Protein AF-A0A0C9WCV7-F1 (afdb_monomer_lite)

Organism: NCBI:txid994086

Radius of gyration: 22.16 Å; chains: 1; bounding box: 49×59×59 Å

pLDDT: mean 72.23, std 10.86, range [37.44, 90.62]

Structure (mmCIF, N/CA/C/O backbone):
data_AF-A0A0C9WCV7-F1
#
_entry.id   AF-A0A0C9WCV7-F1
#
loop_
_atom_site.group_PDB
_atom_site.id
_atom_site.type_symbol
_atom_site.label_atom_id
_atom_site.label_alt_id
_atom_site.label_comp_id
_atom_site.label_asym_id
_atom_site.label_entity_id
_atom_site.label_seq_id
_atom_site.pdbx_PDB_ins_code
_atom_site.Cartn_x
_atom_site.Cartn_y
_atom_site.Cartn_z
_atom_site.occupancy
_atom_site.B_iso_or_equiv
_atom_site.auth_seq_id
_atom_site.auth_comp_id
_atom_site.auth_asym_id
_atom_site.auth_atom_id
_atom_site.pdbx_PDB_model_num
ATOM 1 N N . MET A 1 1 ? 9.532 32.201 -20.129 1.0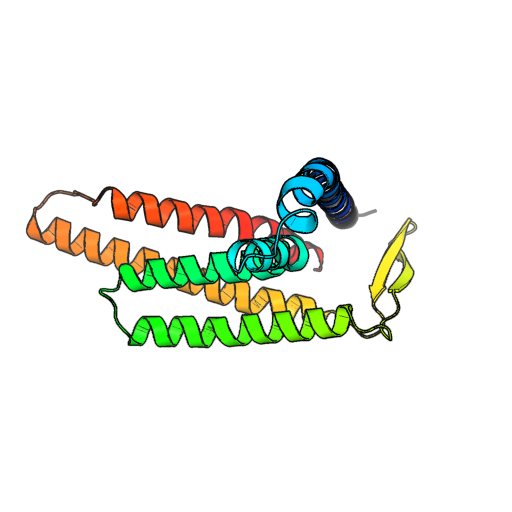0 54.38 1 MET A N 1
ATOM 2 C CA . MET A 1 1 ? 9.294 31.186 -19.081 1.00 54.38 1 MET A CA 1
ATOM 3 C C . MET A 1 1 ? 8.325 31.754 -18.064 1.00 54.38 1 MET A C 1
ATOM 5 O O . MET A 1 1 ? 8.628 32.791 -17.484 1.00 54.38 1 MET A O 1
ATOM 9 N N . SER A 1 2 ? 7.145 31.150 -17.907 1.00 65.38 2 SER A N 1
ATOM 10 C CA . SER A 1 2 ? 6.205 31.515 -16.840 1.00 65.38 2 SER A CA 1
ATOM 11 C C . SER A 1 2 ? 6.622 30.837 -15.533 1.00 65.38 2 SER A C 1
ATOM 13 O O . SER A 1 2 ? 7.207 29.755 -15.547 1.00 65.38 2 SER A O 1
ATOM 15 N N . SER A 1 3 ? 6.313 31.452 -14.392 1.00 68.50 3 SER A N 1
ATOM 16 C CA . SER A 1 3 ? 6.590 30.876 -13.068 1.00 68.50 3 SER A CA 1
ATOM 17 C C . SER A 1 3 ? 5.982 29.478 -12.878 1.00 68.50 3 SER A C 1
ATOM 19 O O . SER A 1 3 ? 6.583 28.662 -12.190 1.00 68.50 3 SER A O 1
ATOM 21 N N . SER A 1 4 ? 4.855 29.181 -13.535 1.00 67.69 4 SER A N 1
ATOM 22 C CA . SER A 1 4 ? 4.198 27.865 -13.521 1.00 67.69 4 SER A CA 1
ATOM 23 C C . SER A 1 4 ? 5.020 26.757 -14.196 1.00 67.69 4 SER A C 1
ATOM 25 O O . SER A 1 4 ? 5.167 25.670 -13.647 1.00 67.69 4 SER A O 1
ATOM 27 N N . THR A 1 5 ? 5.653 27.050 -15.336 1.00 67.31 5 THR A N 1
ATOM 28 C CA . THR A 1 5 ? 6.459 26.057 -16.078 1.00 67.31 5 THR A CA 1
ATOM 29 C C . THR A 1 5 ? 7.736 25.645 -15.341 1.00 67.31 5 THR A C 1
ATOM 31 O O . THR A 1 5 ? 8.215 24.524 -15.481 1.00 67.31 5 THR A O 1
ATOM 34 N N . LEU A 1 6 ? 8.289 26.540 -14.515 1.00 70.69 6 LEU A N 1
ATOM 35 C CA . LEU A 1 6 ? 9.459 26.237 -13.690 1.00 70.69 6 LEU A CA 1
ATOM 36 C C . LEU A 1 6 ? 9.114 25.303 -12.526 1.00 70.69 6 LEU A C 1
ATOM 38 O O . LEU A 1 6 ? 9.928 24.449 -12.178 1.00 70.69 6 LEU A O 1
ATOM 42 N N . SER A 1 7 ? 7.922 25.445 -11.936 1.00 71.25 7 SER A N 1
ATOM 43 C CA . SER A 1 7 ? 7.459 24.541 -10.877 1.00 71.25 7 SER A CA 1
ATOM 44 C C . SER A 1 7 ? 7.169 23.132 -11.392 1.00 71.25 7 SER A C 1
ATOM 46 O O . SER A 1 7 ? 7.522 22.170 -10.715 1.00 71.25 7 SER A O 1
ATOM 48 N N . GLU A 1 8 ? 6.600 23.002 -12.592 1.00 65.19 8 GLU A N 1
ATOM 49 C CA . GLU A 1 8 ? 6.356 21.701 -13.233 1.00 65.19 8 GLU A CA 1
ATOM 50 C C . GLU A 1 8 ? 7.676 20.972 -13.521 1.00 65.19 8 GLU A C 1
ATOM 52 O O . GLU A 1 8 ? 7.861 19.823 -13.116 1.00 65.19 8 GLU A O 1
ATOM 57 N N . LEU A 1 9 ? 8.647 21.666 -14.131 1.00 67.06 9 LEU A N 1
ATOM 58 C CA . LEU A 1 9 ? 9.944 21.072 -14.462 1.00 67.06 9 LEU A CA 1
ATOM 59 C C . LEU A 1 9 ? 10.737 20.668 -13.206 1.00 67.06 9 LEU A C 1
ATOM 61 O O . LEU A 1 9 ? 11.359 19.605 -13.180 1.00 67.06 9 LEU A O 1
ATOM 65 N N . ALA A 1 10 ? 10.687 21.486 -12.150 1.00 70.88 10 ALA A N 1
ATOM 66 C CA . ALA A 1 10 ? 11.311 21.164 -10.868 1.00 70.88 10 ALA A CA 1
ATOM 67 C C . ALA A 1 10 ? 10.668 19.933 -10.202 1.00 70.88 10 ALA A C 1
ATOM 69 O O . ALA A 1 10 ? 11.383 19.118 -9.617 1.00 70.88 10 ALA A O 1
ATOM 70 N N . GLY A 1 11 ? 9.345 19.770 -10.322 1.00 67.12 11 GLY A N 1
ATOM 71 C CA . GLY A 1 11 ? 8.623 18.599 -9.818 1.00 67.12 11 GLY A CA 1
ATOM 72 C C . GLY A 1 11 ? 9.069 17.304 -10.499 1.00 67.12 11 GLY A C 1
ATOM 73 O O . GLY A 1 11 ? 9.433 16.342 -9.822 1.00 67.12 11 GLY A O 1
ATOM 74 N N . VAL A 1 12 ? 9.144 17.311 -11.832 1.00 67.19 12 VAL A N 1
ATOM 75 C CA . VAL A 1 12 ? 9.584 16.149 -12.626 1.00 67.19 12 VAL A CA 1
ATOM 76 C C . VAL A 1 12 ? 11.045 15.782 -12.342 1.00 67.19 12 VAL A C 1
ATOM 78 O O . VAL A 1 12 ? 11.395 14.603 -12.247 1.00 67.19 12 VAL A O 1
ATOM 81 N N . GLN A 1 13 ? 11.927 16.771 -12.187 1.00 71.38 13 GLN A N 1
ATOM 82 C CA . GLN A 1 13 ? 13.325 16.516 -11.828 1.00 71.38 13 GLN A CA 1
ATOM 83 C C . GLN A 1 13 ? 13.441 15.892 -10.435 1.00 71.38 13 GLN A C 1
ATOM 85 O O . GLN A 1 13 ? 14.174 14.918 -10.258 1.00 71.38 13 GLN A O 1
ATOM 90 N N . LEU A 1 14 ? 12.698 16.419 -9.459 1.00 71.69 14 LEU A N 1
ATOM 91 C CA . LEU A 1 14 ? 12.718 15.920 -8.089 1.00 71.69 14 LEU A CA 1
ATOM 92 C C . LEU A 1 14 ? 12.261 14.459 -8.001 1.00 71.69 14 LEU A C 1
ATOM 94 O O . LEU A 1 14 ? 12.889 13.676 -7.286 1.00 71.69 14 LEU A O 1
ATOM 98 N N . ASP A 1 15 ? 11.221 14.079 -8.744 1.00 62.75 15 ASP A N 1
ATOM 99 C CA . ASP A 1 15 ? 10.735 12.696 -8.779 1.00 62.75 15 ASP A CA 1
ATOM 100 C C . ASP A 1 15 ? 11.788 11.741 -9.363 1.00 62.75 15 ASP A C 1
ATOM 102 O O . ASP A 1 15 ? 12.148 10.740 -8.737 1.00 62.75 15 ASP A O 1
ATOM 106 N N . ASN A 1 16 ? 12.401 12.116 -10.491 1.00 65.19 16 ASN A N 1
ATOM 107 C CA . ASN A 1 16 ? 13.470 11.333 -11.114 1.00 65.19 16 ASN A CA 1
ATOM 108 C C . ASN A 1 16 ? 14.681 11.153 -10.184 1.00 65.19 16 ASN A C 1
ATOM 110 O O . ASN A 1 16 ? 15.189 10.038 -10.030 1.00 65.19 16 ASN A O 1
ATOM 114 N N . TYR A 1 17 ? 15.130 12.224 -9.521 1.00 73.06 17 TYR A N 1
ATOM 115 C CA . TYR A 1 17 ? 16.228 12.141 -8.552 1.00 73.06 17 TYR A CA 1
ATOM 116 C C . TYR A 1 17 ? 15.867 11.261 -7.354 1.00 73.06 17 TYR A C 1
ATOM 118 O O . TYR A 1 17 ? 16.692 10.463 -6.902 1.00 73.06 17 TYR A O 1
ATOM 126 N N . THR A 1 18 ? 14.632 11.364 -6.865 1.00 69.94 18 THR A N 1
ATOM 127 C CA . THR A 1 18 ? 14.149 10.563 -5.734 1.00 69.94 18 THR A CA 1
ATOM 128 C C . THR A 1 18 ? 14.079 9.084 -6.102 1.00 69.94 18 THR A C 1
ATOM 130 O O . THR A 1 18 ? 14.547 8.243 -5.335 1.00 69.94 18 THR A O 1
ATOM 133 N N . SER A 1 19 ? 13.577 8.760 -7.293 1.00 65.38 19 SER A N 1
ATOM 134 C CA . SER A 1 19 ? 13.506 7.390 -7.809 1.00 65.38 19 SER A CA 1
ATOM 135 C C . SER A 1 19 ? 14.891 6.739 -7.889 1.00 65.38 19 SER A C 1
ATOM 137 O O . SER A 1 19 ? 15.097 5.645 -7.356 1.00 65.38 19 SER A O 1
ATOM 139 N N . VAL A 1 20 ? 15.882 7.443 -8.450 1.00 73.94 20 VAL A N 1
ATOM 140 C CA . VAL A 1 20 ? 17.272 6.956 -8.521 1.00 73.94 20 VAL A CA 1
ATOM 141 C C . VAL A 1 20 ? 17.875 6.779 -7.128 1.00 73.94 20 VAL A C 1
ATOM 143 O O . VAL A 1 20 ? 18.552 5.780 -6.870 1.00 73.94 20 VAL A O 1
ATOM 146 N N . MET A 1 21 ? 17.619 7.714 -6.211 1.00 73.44 21 MET A N 1
ATOM 147 C CA . MET A 1 21 ? 18.116 7.634 -4.837 1.00 73.44 21 MET A CA 1
ATOM 148 C C . MET A 1 21 ? 17.538 6.417 -4.102 1.00 73.44 21 MET A C 1
ATOM 150 O O . MET A 1 21 ? 18.286 5.666 -3.473 1.00 73.44 21 MET A O 1
ATOM 154 N N . VAL A 1 22 ? 16.230 6.179 -4.231 1.00 71.44 22 VAL A N 1
ATOM 155 C CA . VAL A 1 22 ? 15.537 5.021 -3.648 1.00 71.44 22 VAL A CA 1
ATOM 156 C C . VAL A 1 22 ? 16.051 3.718 -4.259 1.00 71.44 22 VAL A C 1
ATOM 158 O O . VAL A 1 22 ? 16.399 2.801 -3.517 1.00 71.44 22 VAL A O 1
ATOM 161 N N . ALA A 1 23 ? 16.177 3.641 -5.586 1.00 71.75 23 ALA A N 1
ATOM 162 C CA . ALA A 1 23 ? 16.713 2.462 -6.264 1.00 71.75 23 ALA A CA 1
ATOM 163 C C . ALA A 1 23 ? 18.145 2.146 -5.806 1.00 71.75 23 ALA A C 1
ATOM 165 O O . ALA A 1 23 ? 18.462 0.999 -5.499 1.00 71.75 23 ALA A O 1
ATOM 166 N N . THR A 1 24 ? 18.993 3.169 -5.687 1.00 77.69 24 THR A N 1
ATOM 167 C CA . THR A 1 24 ? 20.380 3.013 -5.230 1.00 77.69 24 THR A CA 1
ATOM 168 C C . THR A 1 24 ? 20.442 2.545 -3.778 1.00 77.69 24 THR A C 1
ATOM 170 O O . THR A 1 24 ? 21.200 1.629 -3.469 1.00 77.69 24 THR A O 1
ATOM 173 N N . ALA A 1 25 ? 19.627 3.122 -2.891 1.00 77.50 25 ALA A N 1
ATOM 174 C CA . ALA A 1 25 ? 19.558 2.708 -1.490 1.00 77.50 25 ALA A CA 1
ATOM 175 C C . ALA A 1 25 ? 19.098 1.248 -1.345 1.00 77.50 25 ALA A C 1
ATOM 177 O O . ALA A 1 25 ? 19.678 0.493 -0.567 1.00 77.50 25 ALA A O 1
ATOM 178 N N . ILE A 1 26 ? 18.105 0.835 -2.137 1.00 75.94 26 ILE A N 1
ATOM 179 C CA . ILE A 1 26 ? 17.609 -0.545 -2.178 1.00 75.94 26 ILE A CA 1
ATOM 180 C C . ILE A 1 26 ? 18.704 -1.501 -2.669 1.00 75.94 26 ILE A C 1
ATOM 182 O O . ILE A 1 26 ? 18.977 -2.512 -2.027 1.00 75.94 26 ILE A O 1
ATOM 186 N N . VAL A 1 27 ? 19.364 -1.181 -3.787 1.00 79.94 27 VAL A N 1
ATOM 187 C CA . VAL A 1 27 ? 20.455 -2.004 -4.337 1.00 79.94 27 VAL A CA 1
ATOM 188 C C . VAL A 1 27 ? 21.610 -2.116 -3.342 1.00 79.94 27 VAL A C 1
ATOM 190 O O . VAL A 1 27 ? 22.163 -3.199 -3.165 1.00 79.94 27 VAL A O 1
ATOM 193 N N . TYR A 1 28 ? 21.946 -1.027 -2.652 1.00 82.62 28 TYR A N 1
ATOM 194 C CA . TYR A 1 28 ? 22.979 -1.023 -1.623 1.00 82.62 28 TYR A CA 1
ATOM 195 C C . TYR A 1 28 ? 22.636 -1.958 -0.450 1.00 82.62 28 TYR A C 1
ATOM 197 O O . TYR A 1 28 ? 23.487 -2.744 -0.027 1.00 82.62 28 TYR A O 1
ATOM 205 N N . ASP A 1 29 ? 21.387 -1.930 0.025 1.00 80.12 29 ASP A N 1
ATOM 206 C CA . ASP A 1 29 ? 20.896 -2.826 1.081 1.00 80.12 29 ASP A CA 1
ATOM 207 C C . ASP A 1 29 ? 20.908 -4.309 0.651 1.00 80.12 29 ASP A C 1
ATOM 209 O O . ASP A 1 29 ? 21.268 -5.201 1.428 1.00 80.12 29 ASP A O 1
ATOM 213 N N . TYR A 1 30 ? 20.610 -4.592 -0.622 1.00 80.44 30 TYR A N 1
ATOM 214 C CA . TYR A 1 30 ? 20.764 -5.939 -1.176 1.00 80.44 30 TYR A CA 1
ATOM 215 C C . TYR A 1 30 ? 22.227 -6.389 -1.193 1.00 80.44 30 TYR A C 1
ATOM 217 O O . TYR A 1 30 ? 22.528 -7.477 -0.706 1.00 80.44 30 TYR A O 1
ATOM 225 N N . ILE A 1 31 ? 23.144 -5.556 -1.696 1.00 87.56 31 ILE A N 1
ATOM 226 C CA . ILE A 1 31 ? 24.567 -5.909 -1.821 1.00 87.56 31 ILE A CA 1
ATOM 227 C C . ILE A 1 31 ? 25.191 -6.196 -0.454 1.00 87.56 31 ILE A C 1
ATOM 229 O O . ILE A 1 31 ? 25.921 -7.179 -0.316 1.00 87.56 31 ILE A O 1
ATOM 233 N N . ILE A 1 32 ? 24.906 -5.372 0.561 1.00 87.69 32 ILE A N 1
ATOM 234 C CA . ILE A 1 32 ? 25.522 -5.542 1.884 1.00 87.69 32 ILE A CA 1
ATOM 235 C C . ILE A 1 32 ? 25.044 -6.812 2.594 1.00 87.69 32 ILE A C 1
ATOM 237 O O . ILE A 1 32 ? 25.808 -7.425 3.338 1.00 87.69 32 ILE A O 1
ATOM 241 N N . THR A 1 33 ? 23.804 -7.239 2.349 1.00 83.00 33 THR A N 1
ATOM 242 C CA . THR A 1 33 ? 23.219 -8.380 3.065 1.00 83.00 33 THR A CA 1
ATOM 243 C C . THR A 1 33 ? 23.370 -9.709 2.322 1.00 83.00 33 THR A C 1
ATOM 245 O O . THR A 1 33 ? 23.337 -10.773 2.941 1.00 83.00 33 THR A O 1
ATOM 248 N N . PHE A 1 34 ? 23.613 -9.660 1.013 1.00 83.94 34 PHE A N 1
ATOM 249 C CA . PHE A 1 34 ? 23.857 -10.822 0.161 1.00 83.94 34 PHE A CA 1
ATOM 250 C C . PHE A 1 34 ? 24.945 -11.799 0.661 1.00 83.94 34 PHE A C 1
ATOM 252 O O . PHE A 1 34 ? 24.687 -13.005 0.659 1.00 83.94 34 PHE A O 1
ATOM 259 N N . PRO A 1 35 ? 26.133 -11.365 1.141 1.00 82.81 35 PRO A N 1
ATOM 260 C CA . PRO A 1 35 ? 27.142 -12.308 1.635 1.00 82.81 35 PRO A CA 1
ATOM 261 C C . PRO A 1 35 ? 26.651 -13.106 2.849 1.00 82.81 35 PRO A C 1
ATOM 263 O O . PRO A 1 35 ? 26.874 -14.311 2.930 1.00 82.81 35 PRO A O 1
ATOM 266 N N . GLN A 1 36 ? 25.905 -12.467 3.754 1.00 80.31 36 GLN A N 1
ATOM 267 C CA . GLN A 1 36 ? 25.349 -13.138 4.928 1.00 80.31 36 GLN A CA 1
ATOM 268 C C . GLN A 1 36 ? 24.226 -14.123 4.556 1.00 80.31 36 GLN A C 1
ATOM 270 O O . GLN A 1 36 ? 24.051 -15.149 5.215 1.00 80.31 36 GLN A O 1
ATOM 275 N N . GLU A 1 37 ? 23.477 -13.846 3.484 1.00 82.25 37 GLU A N 1
ATOM 276 C CA . GLU A 1 37 ? 22.466 -14.766 2.953 1.00 82.25 37 GLU A CA 1
ATOM 277 C C . GLU A 1 37 ? 23.085 -16.038 2.391 1.00 82.25 37 GLU A C 1
ATOM 279 O O . GLU A 1 37 ? 22.562 -17.123 2.648 1.00 82.25 37 GLU A O 1
ATOM 284 N N . ILE A 1 38 ? 24.185 -15.922 1.641 1.00 82.25 38 ILE A N 1
ATOM 285 C CA . ILE A 1 38 ? 24.871 -17.075 1.046 1.00 82.25 38 ILE A CA 1
ATOM 286 C C . ILE A 1 38 ? 25.265 -18.077 2.135 1.00 82.25 38 ILE A C 1
ATOM 288 O O . ILE A 1 38 ? 24.959 -19.268 2.030 1.00 82.25 38 ILE A O 1
ATOM 292 N N . ASP A 1 39 ? 25.855 -17.587 3.222 1.00 82.19 39 ASP A N 1
ATOM 293 C CA . ASP A 1 39 ? 26.344 -18.442 4.301 1.00 82.19 39 ASP A CA 1
ATOM 294 C C . ASP A 1 39 ? 25.221 -19.101 5.113 1.00 82.19 39 ASP A C 1
ATOM 296 O O . ASP A 1 39 ? 25.340 -20.258 5.521 1.00 82.19 39 ASP A O 1
ATOM 300 N N . VAL A 1 40 ? 24.113 -18.391 5.341 1.00 78.12 40 VAL A N 1
ATOM 301 C CA . VAL A 1 40 ? 23.031 -18.862 6.223 1.00 78.12 40 VAL A CA 1
ATOM 302 C C . VAL A 1 40 ? 21.960 -19.656 5.472 1.00 78.12 40 VAL A C 1
ATOM 304 O O . VAL A 1 40 ? 21.418 -20.623 6.015 1.00 78.12 40 VAL A O 1
ATOM 307 N N . ILE A 1 41 ? 21.629 -19.247 4.246 1.00 79.81 41 ILE A N 1
ATOM 308 C CA . ILE A 1 41 ? 20.490 -19.769 3.480 1.00 79.81 41 ILE A CA 1
ATOM 309 C C . ILE A 1 41 ? 20.949 -20.698 2.360 1.00 79.81 41 ILE A C 1
ATOM 311 O O . ILE A 1 41 ? 20.370 -21.770 2.200 1.00 79.81 41 ILE A O 1
ATOM 315 N N . TRP A 1 42 ? 21.970 -20.311 1.593 1.00 78.88 42 TRP A N 1
ATOM 316 C CA . TRP A 1 42 ? 22.372 -21.064 0.400 1.00 78.88 42 TRP A CA 1
ATOM 317 C C . TRP A 1 42 ? 23.277 -22.254 0.735 1.00 78.88 42 TRP A C 1
ATOM 319 O O . TRP A 1 42 ? 23.165 -23.300 0.100 1.00 78.88 42 TRP A O 1
ATOM 329 N N . ASN A 1 43 ? 24.107 -22.137 1.775 1.00 79.75 43 ASN A N 1
ATOM 330 C CA . ASN A 1 43 ? 24.991 -23.213 2.239 1.00 79.75 43 ASN A CA 1
ATOM 331 C C . ASN A 1 43 ? 24.320 -24.217 3.204 1.00 79.75 43 ASN A C 1
ATOM 333 O O . ASN A 1 43 ? 24.927 -25.228 3.562 1.00 79.75 43 ASN A O 1
ATOM 337 N N . ARG A 1 44 ? 23.074 -23.974 3.639 1.00 76.25 44 ARG A N 1
ATOM 338 C CA . ARG A 1 44 ? 22.335 -24.814 4.606 1.00 76.25 44 ARG A CA 1
ATOM 339 C C . ARG A 1 44 ? 21.159 -25.530 3.912 1.00 76.25 44 ARG A C 1
ATOM 341 O O . ARG A 1 44 ? 20.610 -24.985 2.959 1.00 76.25 44 ARG A O 1
ATOM 348 N N . PRO A 1 45 ? 20.715 -26.727 4.358 1.00 79.44 45 PRO A N 1
ATOM 349 C CA . PRO A 1 45 ? 19.499 -27.351 3.828 1.00 79.44 45 PRO A CA 1
ATOM 350 C C . PRO A 1 45 ? 18.295 -26.403 3.909 1.00 79.44 45 PRO A C 1
ATOM 352 O O . PRO A 1 45 ? 18.007 -25.835 4.966 1.00 79.44 45 PRO A O 1
ATOM 355 N N . TRP A 1 46 ? 17.599 -26.246 2.780 1.00 75.12 46 TRP A N 1
ATOM 356 C CA . TRP A 1 46 ? 16.483 -25.317 2.618 1.00 75.12 46 TRP A CA 1
ATOM 357 C C . TRP A 1 46 ? 15.358 -25.603 3.620 1.00 75.12 46 TRP A C 1
ATOM 359 O O . TRP A 1 46 ? 14.760 -26.678 3.615 1.00 75.12 46 TRP A O 1
ATOM 369 N N . SER A 1 47 ? 15.044 -24.615 4.464 1.00 82.94 47 SER A N 1
ATOM 370 C CA . SER A 1 47 ? 13.880 -24.648 5.355 1.00 82.94 47 SER A CA 1
ATOM 371 C C . SER A 1 47 ? 12.710 -23.859 4.757 1.00 82.94 47 SER A C 1
ATOM 373 O O . SER A 1 47 ? 12.917 -22.892 4.020 1.00 82.94 47 SER A O 1
ATOM 375 N N . SER A 1 48 ? 11.471 -24.205 5.130 1.00 75.69 48 SER A N 1
ATOM 376 C CA . SER A 1 48 ? 10.274 -23.443 4.726 1.00 75.69 48 SER A CA 1
ATOM 377 C C . SER A 1 48 ? 10.348 -21.966 5.139 1.00 75.69 48 SER A C 1
ATOM 379 O O . SER A 1 48 ? 9.798 -21.105 4.457 1.00 75.69 48 SER A O 1
ATOM 381 N N . MET A 1 49 ? 11.051 -21.664 6.233 1.00 70.56 49 MET A N 1
ATOM 382 C CA . MET A 1 49 ? 11.249 -20.302 6.728 1.00 70.56 49 MET A CA 1
ATOM 383 C C . MET A 1 49 ? 12.252 -19.523 5.861 1.00 70.56 49 MET A C 1
ATOM 385 O O . MET A 1 49 ? 12.040 -18.347 5.583 1.00 70.56 49 MET A O 1
ATOM 389 N N . SER A 1 50 ? 13.295 -20.193 5.360 1.00 72.50 50 SER A N 1
ATOM 390 C CA . SER A 1 50 ? 14.285 -19.622 4.434 1.00 72.50 50 SER A CA 1
ATOM 391 C C . SER A 1 50 ? 13.677 -19.326 3.061 1.00 72.50 50 SER A C 1
ATOM 393 O O . SER A 1 50 ? 13.927 -18.266 2.495 1.00 72.50 50 SER A O 1
ATOM 395 N N . ALA A 1 51 ? 12.824 -20.222 2.553 1.00 75.56 51 ALA A N 1
ATOM 396 C CA . ALA A 1 51 ? 12.096 -20.000 1.305 1.00 75.56 51 ALA A CA 1
ATOM 397 C C . ALA A 1 51 ? 11.137 -18.802 1.416 1.00 75.56 51 ALA A C 1
ATOM 399 O O . ALA A 1 51 ? 11.115 -17.938 0.542 1.00 75.56 51 ALA A O 1
ATOM 400 N N . MET A 1 52 ? 10.392 -18.707 2.524 1.00 68.69 52 MET A N 1
ATOM 401 C CA . MET A 1 52 ? 9.494 -17.579 2.780 1.00 68.69 52 MET A CA 1
ATOM 402 C C . MET A 1 52 ? 10.263 -16.255 2.910 1.00 68.69 52 MET A C 1
ATOM 404 O O . MET A 1 52 ? 9.824 -15.239 2.378 1.00 68.69 52 MET A O 1
ATOM 408 N N . PHE A 1 53 ? 11.436 -16.271 3.549 1.00 70.31 53 PHE A N 1
ATOM 409 C CA . PHE A 1 53 ? 12.312 -15.105 3.651 1.00 70.31 53 PHE A CA 1
ATOM 410 C C . PHE A 1 53 ? 12.836 -14.644 2.283 1.00 70.31 53 PHE A C 1
ATOM 412 O O . PHE A 1 53 ? 12.770 -13.456 1.986 1.00 70.31 53 PHE A O 1
ATOM 419 N N . LEU A 1 54 ? 13.285 -15.559 1.417 1.00 71.62 54 LEU A N 1
ATOM 420 C CA . LEU A 1 54 ? 13.741 -15.209 0.065 1.00 71.62 54 LEU A CA 1
ATOM 421 C C . LEU A 1 54 ? 12.604 -14.642 -0.797 1.00 71.62 54 LEU A C 1
ATOM 423 O O . LEU A 1 54 ? 12.796 -13.643 -1.487 1.00 71.62 54 LEU A O 1
ATOM 427 N N . VAL A 1 55 ? 11.397 -15.207 -0.709 1.00 69.12 55 VAL A N 1
ATOM 428 C CA . VAL A 1 55 ? 10.211 -14.657 -1.387 1.00 69.12 55 VAL A CA 1
ATOM 429 C C . VAL A 1 55 ? 9.924 -13.238 -0.898 1.00 69.12 55 VAL A C 1
ATOM 431 O O . VAL A 1 55 ? 9.782 -12.323 -1.703 1.00 69.12 55 VAL A O 1
ATOM 434 N N . VAL A 1 56 ? 9.912 -13.019 0.416 1.00 66.06 56 VAL A N 1
ATOM 435 C CA . VAL A 1 56 ? 9.681 -11.692 1.008 1.00 66.06 56 VAL A CA 1
ATOM 436 C C . VAL A 1 56 ? 10.853 -10.736 0.777 1.00 66.06 56 VAL A C 1
ATOM 438 O O . VAL A 1 56 ? 10.666 -9.536 0.897 1.00 66.06 56 VAL A O 1
ATOM 441 N N . ARG A 1 57 ? 12.048 -11.210 0.423 1.00 70.50 57 ARG A N 1
ATOM 442 C CA . ARG A 1 57 ? 13.197 -10.340 0.158 1.00 70.50 57 ARG A CA 1
ATOM 443 C C . ARG A 1 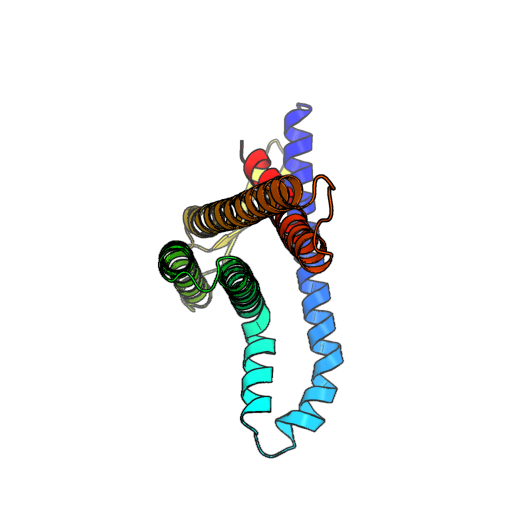57 ? 13.316 -9.932 -1.307 1.00 70.50 57 ARG A C 1
ATOM 445 O O . ARG A 1 57 ? 13.534 -8.758 -1.592 1.00 70.50 57 ARG A O 1
ATOM 452 N N . TYR A 1 58 ? 13.134 -10.871 -2.230 1.00 68.38 58 TYR A N 1
ATOM 453 C CA . TYR A 1 58 ? 13.313 -10.641 -3.669 1.00 68.38 58 TYR A CA 1
ATOM 454 C C . TYR A 1 58 ? 12.008 -10.259 -4.382 1.00 68.38 58 TYR A C 1
ATOM 456 O O . TYR A 1 58 ? 12.036 -9.499 -5.343 1.00 68.38 58 TYR A O 1
ATOM 464 N N . LEU A 1 59 ? 10.849 -10.698 -3.878 1.00 64.00 59 LEU A N 1
ATOM 465 C CA . LEU A 1 59 ? 9.525 -10.208 -4.304 1.00 64.00 59 LEU A CA 1
ATOM 466 C C . LEU A 1 59 ? 8.961 -9.168 -3.314 1.00 64.00 59 LEU A C 1
ATOM 468 O O . LEU A 1 59 ? 7.815 -8.738 -3.418 1.00 64.00 59 LEU A O 1
ATOM 472 N N . GLY A 1 60 ? 9.784 -8.757 -2.349 1.00 58.75 60 GLY A N 1
ATOM 473 C CA . GLY A 1 60 ? 9.405 -8.083 -1.114 1.00 58.75 60 GLY A CA 1
ATOM 474 C C . GLY A 1 60 ? 8.798 -6.708 -1.202 1.00 58.75 60 GLY A C 1
ATOM 475 O O . GLY A 1 60 ? 7.974 -6.368 -0.367 1.00 58.75 60 GLY A O 1
ATOM 476 N N . LEU A 1 61 ? 9.184 -5.900 -2.181 1.00 59.06 61 LEU A N 1
ATOM 477 C CA . LEU A 1 61 ? 8.690 -4.526 -2.265 1.00 59.06 61 LEU A CA 1
ATOM 478 C C . LEU A 1 61 ? 7.185 -4.475 -2.591 1.00 59.06 61 LEU A C 1
ATOM 480 O O . LEU A 1 61 ? 6.433 -3.907 -1.797 1.00 59.06 61 LEU A O 1
ATOM 484 N N . PRO A 1 62 ? 6.690 -5.117 -3.670 1.00 61.03 62 PRO A N 1
ATOM 485 C CA . PRO A 1 62 ? 5.250 -5.188 -3.921 1.00 61.03 62 PRO A CA 1
ATOM 486 C C . PRO A 1 62 ? 4.523 -6.055 -2.884 1.00 61.03 62 PRO A C 1
ATOM 488 O O . PRO A 1 62 ? 3.434 -5.704 -2.427 1.00 61.03 62 PRO A O 1
ATOM 491 N N . VAL A 1 63 ? 5.140 -7.160 -2.456 1.00 68.12 63 VAL A N 1
ATOM 492 C CA . VAL A 1 63 ? 4.555 -8.081 -1.473 1.00 68.12 63 VAL A CA 1
ATOM 493 C C . VAL A 1 63 ? 4.428 -7.422 -0.093 1.00 68.12 63 VAL A C 1
ATOM 495 O O . VAL A 1 63 ? 3.409 -7.571 0.573 1.00 68.12 63 VAL A O 1
ATOM 498 N N . GLY A 1 64 ? 5.399 -6.616 0.321 1.00 70.12 64 GLY A N 1
ATOM 499 C CA . GLY A 1 64 ? 5.415 -5.904 1.598 1.00 70.12 64 GLY A CA 1
ATOM 500 C C . GLY A 1 64 ? 4.304 -4.865 1.705 1.00 70.12 64 GLY A C 1
ATOM 501 O O . GLY A 1 64 ? 3.666 -4.764 2.751 1.00 70.12 64 GLY A O 1
ATOM 502 N N . VAL A 1 65 ? 3.996 -4.157 0.612 1.00 71.62 65 VAL A N 1
ATOM 503 C CA . VAL A 1 65 ? 2.852 -3.229 0.556 1.00 71.62 65 VAL A CA 1
ATOM 504 C C . VAL A 1 65 ? 1.525 -3.988 0.671 1.00 71.62 65 VAL A C 1
ATOM 506 O O . VAL A 1 65 ? 0.651 -3.581 1.438 1.00 71.62 65 VAL A O 1
ATOM 509 N N . ILE A 1 66 ? 1.386 -5.122 -0.027 1.00 76.81 66 ILE A N 1
ATOM 510 C CA . ILE A 1 66 ? 0.215 -6.010 0.075 1.00 76.81 66 ILE A CA 1
ATOM 511 C C . ILE A 1 66 ? 0.025 -6.468 1.528 1.00 76.81 66 ILE A C 1
ATOM 513 O O . ILE A 1 66 ? -1.072 -6.321 2.075 1.00 76.81 66 ILE A O 1
ATOM 517 N N . PHE A 1 67 ? 1.082 -6.974 2.169 1.00 78.88 67 PHE A N 1
ATOM 518 C CA . PHE A 1 67 ? 1.036 -7.455 3.552 1.00 78.88 67 PHE A CA 1
ATOM 519 C C . PHE A 1 67 ? 0.755 -6.337 4.557 1.00 78.88 67 PHE A C 1
ATOM 521 O O . PHE A 1 67 ? -0.046 -6.541 5.467 1.00 78.88 67 PHE A O 1
ATOM 528 N N . ALA A 1 68 ? 1.354 -5.156 4.397 1.00 77.50 68 ALA A N 1
ATOM 529 C CA . ALA A 1 68 ? 1.103 -4.020 5.281 1.00 77.50 68 ALA A CA 1
ATOM 530 C C . ALA A 1 68 ? -0.376 -3.600 5.251 1.00 77.50 68 ALA A C 1
ATOM 532 O O . ALA A 1 68 ? -0.996 -3.444 6.305 1.00 77.50 68 ALA A O 1
ATOM 533 N N . LEU A 1 69 ? -0.968 -3.502 4.056 1.00 79.88 69 LEU A N 1
ATOM 534 C CA . LEU A 1 69 ? -2.393 -3.201 3.888 1.00 79.88 69 LEU A CA 1
ATOM 535 C C . LEU A 1 69 ? -3.284 -4.305 4.471 1.00 79.88 69 LEU A C 1
ATOM 537 O O . LEU A 1 69 ? -4.276 -4.010 5.138 1.00 79.88 69 LEU A O 1
ATOM 541 N N . PHE A 1 70 ? -2.909 -5.572 4.292 1.00 85.25 70 PHE A N 1
ATOM 542 C CA . PHE A 1 70 ? -3.631 -6.697 4.882 1.00 85.25 70 PHE A CA 1
ATOM 543 C C . PHE A 1 70 ? -3.602 -6.659 6.416 1.00 85.25 70 PHE A C 1
ATOM 545 O O . PHE A 1 70 ? -4.639 -6.806 7.061 1.00 85.25 70 PHE A O 1
ATOM 552 N N . ILE A 1 71 ? -2.439 -6.379 7.012 1.00 84.81 71 ILE A N 1
ATOM 553 C CA . ILE A 1 71 ? -2.290 -6.207 8.464 1.00 84.81 71 ILE A CA 1
ATOM 554 C C . ILE A 1 71 ? -3.153 -5.040 8.960 1.00 84.81 71 ILE A C 1
ATOM 556 O O . ILE A 1 71 ? -3.791 -5.163 10.006 1.00 84.81 71 ILE A O 1
ATOM 560 N N . MET A 1 72 ? -3.229 -3.930 8.219 1.00 83.12 72 MET A N 1
ATOM 561 C CA . MET A 1 72 ? -4.124 -2.820 8.567 1.00 83.12 72 MET A CA 1
ATOM 562 C C . MET A 1 72 ? -5.604 -3.225 8.539 1.00 83.12 72 MET A C 1
ATOM 564 O O . MET A 1 72 ? -6.336 -2.892 9.471 1.00 83.12 72 MET A O 1
ATOM 568 N N . ILE A 1 73 ? -6.041 -3.992 7.536 1.00 86.44 73 ILE A N 1
ATOM 569 C CA . ILE A 1 73 ? -7.415 -4.517 7.465 1.00 86.44 73 ILE A CA 1
ATOM 570 C C . ILE A 1 73 ? -7.707 -5.431 8.662 1.00 86.44 73 ILE A C 1
ATOM 572 O O . ILE A 1 73 ? -8.743 -5.280 9.309 1.00 86.44 73 ILE A O 1
ATOM 576 N N . LEU A 1 74 ? -6.784 -6.335 9.007 1.00 84.25 74 LEU A N 1
ATOM 577 C CA . LEU A 1 74 ? -6.920 -7.212 10.176 1.00 84.25 74 LEU A CA 1
ATOM 578 C C . LEU A 1 74 ? -7.004 -6.423 11.490 1.00 84.25 74 LEU A C 1
ATOM 580 O O . LEU A 1 74 ? -7.775 -6.781 12.381 1.00 84.25 74 LEU A O 1
ATOM 584 N N . ARG A 1 75 ? -6.245 -5.330 11.613 1.00 81.69 75 ARG A N 1
ATOM 585 C CA . ARG A 1 75 ? -6.305 -4.434 12.778 1.00 81.69 75 ARG A CA 1
ATOM 586 C C . ARG A 1 75 ? -7.666 -3.743 12.897 1.00 81.69 75 ARG A C 1
ATOM 588 O O . ARG A 1 75 ? -8.223 -3.710 13.991 1.00 81.69 75 ARG A O 1
ATOM 595 N N . VAL A 1 76 ? -8.231 -3.243 11.794 1.00 83.06 76 VAL A N 1
ATOM 596 C CA . VAL A 1 76 ? -9.590 -2.661 11.780 1.00 83.06 76 VAL A CA 1
ATOM 597 C C . VAL A 1 76 ? -10.646 -3.726 12.086 1.00 83.06 76 VAL A C 1
ATOM 599 O O . VAL A 1 76 ? -11.577 -3.470 12.846 1.00 83.06 76 VAL A O 1
ATOM 602 N N . TYR A 1 77 ? -10.472 -4.944 11.571 1.00 83.81 77 TYR A N 1
ATOM 603 C CA . TYR A 1 77 ? -11.344 -6.079 11.871 1.00 83.81 77 TYR A CA 1
ATOM 604 C C . TYR A 1 77 ? -11.376 -6.420 13.366 1.00 83.81 77 TYR A C 1
ATOM 606 O O . TYR A 1 77 ? -12.456 -6.599 13.933 1.00 83.81 77 TYR A O 1
ATOM 614 N N . ALA A 1 78 ? -10.210 -6.448 14.019 1.00 83.56 78 ALA A N 1
ATOM 615 C CA . ALA A 1 78 ? -10.116 -6.649 15.463 1.00 83.56 78 ALA A CA 1
ATOM 616 C C . ALA A 1 78 ? -10.812 -5.527 16.258 1.00 83.56 78 ALA A C 1
ATOM 618 O O . ALA A 1 78 ? -11.336 -5.778 17.338 1.00 83.56 78 ALA A O 1
ATOM 619 N N . MET A 1 79 ? -10.860 -4.304 15.718 1.00 76.56 79 MET A N 1
ATOM 620 C CA . MET A 1 79 ? -11.524 -3.156 16.348 1.00 76.56 79 MET A CA 1
ATOM 621 C C . MET A 1 79 ? -13.059 -3.198 16.229 1.00 76.56 79 MET A C 1
ATOM 623 O O . MET A 1 79 ? -13.765 -2.645 17.076 1.00 76.56 79 MET A O 1
ATOM 627 N N . TYR A 1 80 ? -13.577 -3.864 15.195 1.00 79.81 80 TYR A N 1
ATOM 628 C CA . TYR A 1 80 ? -15.007 -4.011 14.902 1.00 79.81 80 TYR A CA 1
ATOM 629 C C . TYR A 1 80 ? -15.609 -5.313 15.467 1.00 79.81 80 TYR A C 1
ATOM 631 O O . TYR A 1 80 ? -16.512 -5.887 14.858 1.00 79.81 80 TYR A O 1
ATOM 639 N N . ASP A 1 81 ? -15.095 -5.799 16.606 1.00 82.56 81 ASP A N 1
ATOM 640 C CA . ASP A 1 81 ? -15.555 -7.022 17.292 1.00 82.56 81 ASP A CA 1
ATOM 641 C C . ASP A 1 81 ? -15.708 -8.227 16.351 1.00 82.56 81 ASP A C 1
ATOM 643 O O . ASP A 1 81 ? -16.682 -8.978 16.395 1.00 82.56 81 ASP A O 1
ATOM 647 N N . LEU A 1 82 ? -14.742 -8.404 15.443 1.00 77.12 82 LEU A N 1
ATOM 648 C CA . LEU A 1 82 ? -14.750 -9.490 14.465 1.00 77.12 82 LEU A CA 1
ATOM 649 C C . LEU A 1 82 ? -15.989 -9.495 13.537 1.00 77.12 82 LEU A C 1
ATOM 651 O O . LEU A 1 82 ? -16.347 -10.537 12.968 1.00 77.12 82 LEU A O 1
ATOM 655 N N . SER A 1 83 ? -16.615 -8.334 13.312 1.00 87.12 83 SER A N 1
ATOM 656 C CA . SER A 1 83 ? -17.749 -8.190 12.396 1.00 87.12 83 SER A CA 1
ATOM 657 C C . SER A 1 83 ? -17.373 -8.595 10.970 1.00 87.12 83 SER A C 1
ATOM 659 O O . SER A 1 83 ? -16.572 -7.954 10.282 1.00 87.12 83 SER A O 1
ATOM 661 N N . LYS A 1 84 ? -17.996 -9.679 10.496 1.00 84.50 84 LYS A N 1
ATOM 662 C CA . LYS A 1 84 ? -17.747 -10.246 9.161 1.00 84.50 84 LYS A CA 1
ATOM 663 C C . LYS A 1 84 ? -18.203 -9.322 8.030 1.00 84.50 84 LYS A C 1
ATOM 665 O O . LYS A 1 84 ? -17.674 -9.417 6.928 1.00 84.50 84 LYS A O 1
ATOM 670 N N . VAL A 1 85 ? -19.154 -8.423 8.297 1.00 87.38 85 VAL A N 1
ATOM 671 C CA . VAL A 1 85 ? -19.681 -7.481 7.298 1.00 87.38 85 VAL A CA 1
ATOM 672 C C . VAL A 1 85 ? -18.618 -6.450 6.920 1.00 87.38 85 VAL A C 1
ATOM 674 O O . VAL A 1 85 ? -18.334 -6.265 5.739 1.00 87.38 85 VAL A O 1
ATOM 677 N N . VAL A 1 86 ? -17.971 -5.839 7.917 1.00 86.75 86 VAL A N 1
ATOM 678 C CA . VAL A 1 86 ? -16.906 -4.844 7.696 1.00 86.75 86 VAL A CA 1
ATOM 679 C C . VAL A 1 86 ? -15.704 -5.485 7.002 1.00 86.75 86 VAL A C 1
ATOM 681 O O . VAL A 1 86 ? -15.166 -4.920 6.051 1.00 86.75 86 VAL A O 1
ATOM 684 N N . LEU A 1 87 ? -15.337 -6.706 7.410 1.00 88.75 87 LEU A N 1
ATOM 685 C CA . LEU A 1 87 ? -14.285 -7.478 6.747 1.00 88.75 87 LEU A CA 1
ATOM 686 C C . LEU A 1 87 ? -14.618 -7.750 5.274 1.00 88.75 87 LEU A C 1
ATOM 688 O O . LEU A 1 87 ? -13.757 -7.577 4.417 1.00 88.75 87 LEU A O 1
ATOM 692 N N . GLY A 1 88 ? -15.859 -8.144 4.976 1.00 88.88 88 GLY A N 1
ATOM 693 C CA . GLY A 1 88 ? -16.315 -8.386 3.608 1.00 88.88 88 GLY A CA 1
ATOM 694 C C . GLY A 1 88 ? -16.202 -7.145 2.724 1.00 88.88 88 GLY A C 1
ATOM 695 O O . GLY A 1 88 ? -15.679 -7.240 1.615 1.00 88.88 88 GLY A O 1
ATOM 696 N N . ILE A 1 89 ? -16.617 -5.976 3.225 1.00 89.69 89 ILE A N 1
ATOM 697 C CA . ILE A 1 89 ? -16.515 -4.699 2.496 1.00 89.69 89 ILE A CA 1
ATOM 698 C C . ILE A 1 89 ? -15.045 -4.348 2.220 1.00 89.69 89 ILE A C 1
ATOM 700 O O . ILE A 1 89 ? -14.680 -4.074 1.076 1.00 89.69 89 ILE A O 1
ATOM 704 N N . LEU A 1 90 ? -14.185 -4.413 3.243 1.00 88.62 90 LEU A N 1
ATOM 705 C CA . LEU A 1 90 ? -12.759 -4.092 3.113 1.00 88.62 90 LEU A CA 1
ATOM 706 C C . LEU A 1 90 ? -12.024 -5.063 2.179 1.00 88.62 90 LEU A C 1
ATOM 708 O O . LEU A 1 90 ? -11.232 -4.627 1.346 1.00 88.62 90 LEU A O 1
ATOM 712 N N . LEU A 1 91 ? -12.305 -6.367 2.268 1.00 90.62 91 LEU A N 1
ATOM 713 C CA . LEU A 1 91 ? -11.704 -7.370 1.385 1.00 90.62 91 LEU A CA 1
ATOM 714 C C . LEU A 1 91 ? -12.176 -7.223 -0.060 1.00 90.62 91 LEU A C 1
ATOM 716 O O . LEU A 1 91 ? -11.363 -7.332 -0.973 1.00 90.62 91 LEU A O 1
ATOM 720 N N . THR A 1 92 ? -13.459 -6.929 -0.274 1.00 90.62 92 THR A N 1
ATOM 721 C CA . THR A 1 92 ? -14.004 -6.701 -1.622 1.00 90.62 92 THR A CA 1
ATOM 722 C C . THR A 1 92 ? -13.321 -5.519 -2.307 1.00 90.62 92 THR A C 1
ATOM 724 O O . THR A 1 92 ? -13.133 -5.548 -3.517 1.00 90.62 92 THR A O 1
ATOM 727 N N . LEU A 1 93 ? -12.901 -4.505 -1.548 1.00 87.38 93 LEU A N 1
ATOM 728 C CA . LEU A 1 93 ? -12.154 -3.360 -2.068 1.00 87.38 93 LEU A CA 1
ATOM 729 C C . LEU A 1 93 ? -10.648 -3.647 -2.230 1.00 87.38 93 LEU A C 1
ATOM 731 O O . LEU A 1 93 ? -10.008 -3.128 -3.143 1.00 87.38 93 LEU A O 1
ATOM 735 N N . TYR A 1 94 ? -10.082 -4.497 -1.373 1.00 88.06 94 TYR 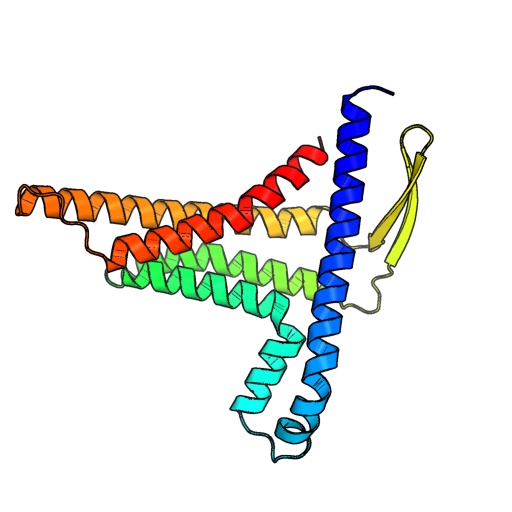A N 1
ATOM 736 C CA . TYR A 1 94 ? -8.669 -4.877 -1.400 1.00 88.06 94 TYR A CA 1
ATOM 737 C C . TYR A 1 94 ? -8.317 -5.869 -2.521 1.00 88.06 94 TYR A C 1
ATOM 739 O O . TYR A 1 94 ? -7.278 -5.730 -3.163 1.00 88.06 94 TYR A O 1
ATOM 747 N N . ILE A 1 95 ? -9.176 -6.855 -2.797 1.00 89.00 95 ILE A N 1
ATOM 748 C CA . ILE A 1 95 ? -8.915 -7.906 -3.796 1.00 89.00 95 ILE A CA 1
ATOM 749 C C . ILE A 1 95 ? -8.690 -7.332 -5.213 1.00 89.00 95 ILE A C 1
ATOM 751 O O . ILE A 1 95 ? -7.689 -7.697 -5.830 1.00 89.00 95 ILE A O 1
ATOM 755 N N . PRO A 1 96 ? -9.523 -6.409 -5.738 1.00 86.25 96 PRO A N 1
ATOM 756 C CA . PRO A 1 96 ? -9.292 -5.777 -7.036 1.00 86.25 96 PRO A CA 1
ATOM 757 C C . PRO A 1 96 ? -7.951 -5.049 -7.114 1.00 86.25 96 PRO A C 1
ATOM 759 O O . PRO A 1 96 ? -7.263 -5.155 -8.124 1.00 86.25 96 PRO A O 1
ATOM 762 N N . PHE A 1 97 ? -7.545 -4.361 -6.042 1.00 83.38 97 PHE A N 1
ATOM 763 C CA . PHE A 1 97 ? -6.245 -3.692 -5.980 1.00 83.38 97 PHE A CA 1
ATOM 764 C C . PHE A 1 97 ? -5.089 -4.691 -6.132 1.00 83.38 97 PHE A C 1
ATOM 766 O O . PHE A 1 97 ? -4.180 -4.467 -6.932 1.00 83.38 97 PHE A O 1
ATOM 773 N N . VAL A 1 98 ? -5.155 -5.825 -5.426 1.00 84.19 98 VAL A N 1
ATOM 774 C CA . VAL A 1 98 ? -4.149 -6.892 -5.542 1.00 84.19 98 VAL A CA 1
ATOM 775 C C . VAL A 1 98 ? -4.125 -7.470 -6.960 1.00 84.19 98 VAL A C 1
ATOM 777 O O . VAL A 1 98 ? -3.046 -7.646 -7.523 1.00 84.19 98 VAL A O 1
ATOM 780 N N . ILE A 1 99 ? -5.290 -7.716 -7.567 1.00 84.69 99 ILE A N 1
ATOM 781 C CA . ILE A 1 99 ? -5.387 -8.243 -8.938 1.00 84.69 99 ILE A CA 1
ATOM 782 C C . ILE A 1 99 ? -4.731 -7.285 -9.937 1.00 84.69 99 ILE A C 1
ATOM 784 O O . ILE A 1 99 ? -3.896 -7.717 -10.730 1.00 84.69 99 ILE A O 1
ATOM 788 N N . VAL A 1 100 ? -5.063 -5.990 -9.885 1.00 79.94 100 VAL A N 1
ATOM 789 C CA . VAL A 1 100 ? -4.482 -4.983 -10.788 1.00 79.94 100 VAL A CA 1
ATOM 790 C C . VAL A 1 100 ? -2.964 -4.926 -10.618 1.00 79.94 100 VAL A C 1
ATOM 792 O O . VAL A 1 100 ? -2.247 -4.907 -11.615 1.00 79.94 100 VAL A O 1
ATOM 795 N N . LEU A 1 101 ? -2.461 -4.976 -9.383 1.00 78.50 101 LEU A N 1
ATOM 796 C CA . LEU A 1 101 ? -1.024 -4.984 -9.121 1.00 78.50 101 LEU A CA 1
ATOM 797 C C . LEU A 1 101 ? -0.319 -6.192 -9.750 1.00 78.50 101 LEU A C 1
ATOM 799 O O . LEU A 1 101 ? 0.660 -6.010 -10.470 1.00 78.50 101 LEU A O 1
ATOM 803 N N . PHE A 1 102 ? -0.839 -7.404 -9.553 1.00 79.69 102 PHE A N 1
ATOM 804 C CA . PHE A 1 102 ? -0.260 -8.608 -10.158 1.00 79.69 102 PHE A CA 1
ATOM 805 C C . PHE A 1 102 ? -0.295 -8.576 -11.689 1.00 79.69 102 PHE A C 1
ATOM 807 O O . PHE A 1 102 ? 0.688 -8.953 -12.325 1.00 79.69 102 PHE A O 1
ATOM 814 N N . VAL A 1 103 ? -1.394 -8.103 -12.285 1.00 79.75 103 VAL A N 1
ATOM 815 C CA . VAL A 1 103 ? -1.525 -7.979 -13.745 1.00 79.75 103 VAL A CA 1
ATOM 816 C C . VAL A 1 103 ? -0.504 -6.986 -14.295 1.00 79.75 103 VAL A C 1
ATOM 818 O O . VAL A 1 103 ? 0.204 -7.299 -15.249 1.00 79.75 103 VAL A O 1
ATOM 821 N N . VAL A 1 104 ? -0.373 -5.817 -13.667 1.00 73.44 104 VAL A N 1
ATOM 822 C CA . VAL A 1 104 ? 0.571 -4.777 -14.089 1.00 73.44 104 VAL A CA 1
ATOM 823 C C . VAL A 1 104 ? 2.017 -5.264 -13.960 1.00 73.44 104 VAL A C 1
ATOM 825 O O . VAL A 1 104 ? 2.788 -5.149 -14.910 1.00 73.44 104 VAL A O 1
ATOM 828 N N . THR A 1 105 ? 2.384 -5.885 -12.838 1.00 72.69 105 THR A N 1
ATOM 829 C CA . THR A 1 105 ? 3.714 -6.489 -12.659 1.00 72.69 105 THR A CA 1
ATOM 830 C C . THR A 1 105 ? 3.974 -7.608 -13.669 1.00 72.69 105 THR A C 1
ATOM 832 O O . THR A 1 105 ? 5.082 -7.704 -14.193 1.00 72.69 105 THR A O 1
ATOM 835 N N . GLY A 1 106 ? 2.973 -8.432 -13.986 1.00 74.31 106 GLY A N 1
ATOM 836 C CA . GLY A 1 106 ? 3.081 -9.463 -15.020 1.00 74.31 106 GLY A CA 1
ATOM 837 C C . GLY A 1 106 ? 3.360 -8.881 -16.408 1.00 74.31 106 GLY A C 1
ATOM 838 O O . GLY A 1 106 ? 4.201 -9.410 -17.129 1.00 74.31 106 GLY A O 1
ATOM 839 N N . ILE A 1 107 ? 2.722 -7.757 -16.750 1.00 73.81 107 ILE A N 1
ATOM 840 C CA . ILE A 1 107 ? 2.969 -7.038 -18.007 1.00 73.81 107 ILE A CA 1
ATOM 841 C C . ILE A 1 107 ? 4.387 -6.451 -18.027 1.00 73.81 107 ILE A C 1
ATOM 843 O O . ILE A 1 107 ? 5.089 -6.632 -19.014 1.00 73.81 107 ILE A O 1
ATOM 847 N N . TYR A 1 108 ? 4.840 -5.809 -16.944 1.00 66.94 108 TYR A N 1
ATOM 848 C CA . TYR A 1 108 ? 6.180 -5.202 -16.877 1.00 66.94 108 TYR A CA 1
ATOM 849 C C . TYR A 1 108 ? 7.332 -6.210 -16.914 1.00 66.94 108 TYR A C 1
ATOM 851 O O . TYR A 1 108 ? 8.406 -5.891 -17.409 1.00 66.94 108 TYR A O 1
ATOM 859 N N . ASN A 1 109 ? 7.131 -7.416 -16.380 1.00 70.25 109 ASN A N 1
ATOM 860 C CA . ASN A 1 109 ? 8.137 -8.478 -16.450 1.00 70.25 109 ASN A CA 1
ATOM 861 C C . ASN A 1 109 ? 8.061 -9.276 -17.760 1.00 70.25 109 ASN A C 1
ATOM 863 O O . ASN A 1 109 ? 8.859 -10.194 -17.958 1.00 70.25 109 ASN A O 1
ATOM 867 N N . ASN A 1 110 ? 7.108 -8.967 -18.647 1.00 72.38 110 ASN A N 1
ATOM 868 C CA . ASN A 1 110 ? 6.981 -9.661 -19.916 1.00 72.38 110 ASN A CA 1
ATOM 869 C C . ASN A 1 110 ? 8.166 -9.284 -20.826 1.00 72.38 110 ASN A C 1
ATOM 871 O O . ASN A 1 110 ? 8.338 -8.097 -21.116 1.00 72.38 110 ASN A O 1
ATOM 875 N N . PRO A 1 111 ? 8.960 -10.248 -21.325 1.00 66.31 111 PRO A N 1
ATOM 876 C CA . PRO A 1 111 ? 10.139 -9.974 -22.156 1.00 66.31 111 PRO A CA 1
ATOM 877 C C . PRO A 1 111 ? 9.840 -9.225 -23.466 1.00 66.31 111 PRO A C 1
ATOM 879 O O . PRO A 1 111 ? 10.752 -8.646 -24.055 1.00 66.31 111 PRO A O 1
ATOM 882 N N . ASP A 1 112 ? 8.581 -9.197 -23.913 1.00 68.44 112 ASP A N 1
ATOM 883 C CA . ASP A 1 112 ? 8.159 -8.436 -25.096 1.00 68.44 112 ASP A CA 1
ATOM 884 C C . ASP A 1 112 ? 7.960 -6.935 -24.824 1.00 68.44 112 ASP A C 1
ATOM 886 O O . ASP A 1 112 ? 7.870 -6.144 -25.767 1.00 68.44 112 ASP A O 1
ATOM 890 N N . THR A 1 113 ? 7.899 -6.511 -23.555 1.00 66.50 113 THR A N 1
ATOM 891 C CA . THR A 1 113 ? 7.817 -5.084 -23.219 1.00 66.50 113 THR A CA 1
ATOM 892 C C . THR A 1 113 ? 9.183 -4.428 -23.386 1.00 66.50 113 THR A C 1
ATOM 894 O O . THR A 1 113 ? 10.163 -4.779 -22.732 1.00 66.50 113 THR A O 1
ATOM 897 N N . ARG A 1 114 ? 9.267 -3.459 -24.304 1.00 58.75 114 ARG A N 1
ATOM 898 C CA . ARG A 1 114 ? 10.496 -2.698 -24.557 1.00 58.75 114 ARG A CA 1
ATOM 899 C C . ARG A 1 114 ? 10.421 -1.331 -23.892 1.00 58.75 114 ARG A C 1
ATOM 901 O O . ARG A 1 114 ? 9.450 -0.593 -24.065 1.00 58.75 114 ARG A O 1
ATOM 908 N N . LEU A 1 115 ? 11.480 -0.993 -23.158 1.00 64.50 115 LEU A N 1
ATOM 909 C CA . LEU A 1 115 ? 11.709 0.349 -22.637 1.00 64.50 115 LEU A CA 1
ATOM 910 C C . LEU A 1 115 ? 12.007 1.290 -23.817 1.00 64.50 115 LEU A C 1
ATOM 912 O O . LEU A 1 115 ? 12.974 1.077 -24.549 1.00 64.50 115 LEU A O 1
ATOM 916 N N . SER A 1 116 ? 11.176 2.311 -24.003 1.00 63.75 116 SER A N 1
ATOM 917 C CA . SER A 1 116 ? 11.380 3.394 -24.963 1.00 63.75 116 SER A CA 1
ATOM 918 C C . SER A 1 116 ? 11.865 4.629 -24.226 1.00 63.75 116 SER A C 1
ATOM 920 O O . SER A 1 116 ? 11.186 5.133 -23.335 1.00 63.75 116 SER A O 1
ATOM 922 N N . VAL A 1 117 ? 13.026 5.148 -24.605 1.00 61.56 117 VAL A N 1
ATOM 923 C CA . VAL A 1 117 ? 13.483 6.457 -24.132 1.00 61.56 117 VAL A CA 1
ATOM 924 C C . VAL A 1 117 ? 13.091 7.467 -25.199 1.00 61.56 117 VAL A C 1
ATOM 926 O O . VAL A 1 117 ? 13.558 7.371 -26.333 1.00 61.56 117 VAL A O 1
ATOM 929 N N . ALA A 1 118 ? 12.177 8.372 -24.860 1.00 67.38 118 ALA A N 1
ATOM 930 C CA . ALA A 1 118 ? 11.743 9.442 -25.744 1.00 67.38 118 ALA A CA 1
ATOM 931 C C . ALA A 1 118 ? 12.328 10.771 -25.258 1.00 67.38 118 ALA A C 1
ATOM 933 O O . ALA A 1 118 ? 12.243 11.102 -24.073 1.00 67.38 118 ALA A O 1
ATOM 934 N N . ASP A 1 119 ? 12.902 11.527 -26.189 1.00 64.56 119 ASP A N 1
ATOM 935 C CA . ASP A 1 119 ? 13.256 12.922 -25.964 1.00 64.56 119 ASP A CA 1
ATOM 936 C C . ASP A 1 119 ? 11.997 13.763 -26.185 1.00 64.56 119 ASP A C 1
ATOM 938 O O . ASP A 1 119 ? 11.484 13.832 -27.305 1.00 64.56 119 ASP A O 1
ATOM 942 N N . THR A 1 120 ? 11.476 14.375 -25.127 1.00 64.88 120 THR A N 1
ATOM 943 C CA . THR A 1 120 ? 10.360 15.321 -25.231 1.00 64.88 120 THR A CA 1
ATOM 944 C C . THR A 1 120 ? 10.880 16.741 -25.049 1.00 64.88 120 THR A C 1
ATOM 946 O O . THR A 1 120 ? 11.565 17.027 -24.066 1.00 64.88 120 THR A O 1
ATOM 949 N N . ASP A 1 121 ? 10.549 17.627 -25.988 1.00 65.00 121 ASP A N 1
ATOM 950 C CA . ASP A 1 121 ? 10.911 19.042 -25.926 1.00 65.00 121 ASP A CA 1
ATOM 951 C C . ASP A 1 121 ? 9.842 19.806 -25.133 1.00 65.00 121 ASP A C 1
ATOM 953 O O . ASP A 1 121 ? 8.730 20.028 -25.621 1.00 65.00 121 ASP A O 1
ATOM 957 N N . ILE A 1 122 ? 10.168 20.222 -23.907 1.00 63.53 122 ILE A N 1
ATOM 958 C CA . ILE A 1 122 ? 9.331 21.150 -23.137 1.00 63.53 122 ILE A CA 1
ATOM 959 C C . ILE A 1 122 ? 10.019 22.509 -23.139 1.00 63.53 122 ILE A C 1
ATOM 961 O O . ILE A 1 122 ? 11.033 22.692 -22.473 1.00 63.53 122 ILE A O 1
ATOM 965 N N . VAL A 1 123 ? 9.452 23.460 -23.890 1.00 60.66 123 VAL A N 1
ATOM 966 C CA . VAL A 1 123 ? 9.832 24.888 -23.888 1.00 60.66 123 VAL A CA 1
ATOM 967 C C . VAL A 1 123 ? 11.361 25.079 -23.899 1.00 60.66 123 VAL A C 1
ATOM 969 O O . VAL A 1 123 ? 11.933 25.676 -22.991 1.00 60.66 123 VAL A O 1
ATOM 972 N N . ASP A 1 124 ? 12.010 24.548 -24.942 1.00 60.62 124 ASP A N 1
ATOM 973 C CA . ASP A 1 124 ? 13.459 24.655 -25.213 1.00 60.62 124 ASP A CA 1
ATOM 974 C C . ASP A 1 124 ? 14.384 23.846 -24.272 1.00 60.62 124 ASP A C 1
ATOM 976 O O . ASP A 1 124 ? 15.608 23.964 -24.334 1.00 60.62 124 ASP A O 1
ATOM 980 N N . VAL A 1 125 ? 13.821 22.971 -23.426 1.00 65.50 125 VAL A N 1
ATOM 981 C CA . VAL A 1 125 ? 14.570 21.995 -22.619 1.00 65.50 125 VAL A CA 1
ATOM 982 C C . VAL A 1 125 ? 14.242 20.577 -23.082 1.00 65.50 125 VAL A C 1
ATOM 984 O O . VAL A 1 125 ? 13.089 20.144 -23.064 1.00 65.50 125 VAL A O 1
ATOM 987 N N . LYS A 1 126 ? 15.285 19.836 -23.464 1.00 67.38 126 LYS A N 1
ATOM 988 C CA . LYS A 1 126 ? 15.188 18.428 -23.851 1.00 67.38 126 LYS A CA 1
ATOM 989 C C . LYS A 1 126 ? 15.197 17.566 -22.592 1.00 67.38 126 LYS A C 1
ATOM 991 O O . LYS A 1 126 ? 16.203 17.527 -21.881 1.00 67.38 126 LYS A O 1
ATOM 996 N N . ILE A 1 127 ? 14.086 16.901 -22.300 1.00 69.75 127 ILE A N 1
ATOM 997 C CA . ILE A 1 127 ? 13.986 15.959 -21.179 1.00 69.75 127 ILE A CA 1
ATOM 998 C C . ILE A 1 127 ? 13.816 14.535 -21.697 1.00 69.75 127 ILE A C 1
ATOM 1000 O O . ILE A 1 127 ? 13.031 14.269 -22.607 1.00 69.75 127 ILE A O 1
ATOM 1004 N N . CYS A 1 128 ? 14.559 13.616 -21.083 1.00 68.25 128 CYS A N 1
ATOM 1005 C CA . CYS A 1 128 ? 14.465 12.192 -21.364 1.00 68.25 128 CYS A CA 1
ATOM 1006 C C . CYS A 1 128 ? 13.356 11.591 -20.506 1.00 68.25 128 CYS A C 1
ATOM 1008 O O . CYS A 1 128 ? 13.464 11.568 -19.279 1.00 68.25 128 CYS A O 1
ATOM 1010 N N . THR A 1 129 ? 12.319 11.062 -21.146 1.00 65.12 129 THR A N 1
ATOM 1011 C CA . THR A 1 129 ? 11.282 10.291 -20.461 1.00 65.12 129 THR A CA 1
ATOM 1012 C C . THR A 1 129 ? 11.405 8.825 -20.857 1.00 65.12 129 THR A C 1
ATOM 1014 O O . THR A 1 129 ? 11.478 8.471 -22.036 1.00 65.12 129 THR A O 1
ATOM 1017 N N . ALA A 1 130 ? 11.482 7.947 -19.859 1.00 62.72 130 ALA A N 1
ATOM 1018 C CA . ALA A 1 130 ? 11.418 6.511 -20.080 1.00 62.72 130 ALA A CA 1
ATOM 1019 C C . ALA A 1 130 ? 9.947 6.089 -20.049 1.00 62.72 130 ALA A C 1
ATOM 1021 O O . ALA A 1 130 ? 9.272 6.211 -19.029 1.00 62.72 130 ALA A O 1
ATOM 1022 N N . SER A 1 131 ? 9.445 5.595 -21.172 1.00 60.84 131 SER A N 1
ATOM 1023 C CA . SER A 1 131 ? 8.096 5.056 -21.308 1.00 60.84 131 SER A CA 1
ATOM 1024 C C . SER A 1 131 ? 8.182 3.608 -21.774 1.00 60.84 131 SER A C 1
ATOM 1026 O O . SER A 1 131 ? 8.997 3.253 -22.618 1.00 60.84 131 SER A O 1
ATOM 1028 N N . TYR A 1 132 ? 7.366 2.724 -21.213 1.00 59.78 132 TYR A N 1
ATOM 1029 C CA . TYR A 1 132 ? 7.316 1.336 -21.665 1.00 59.78 132 TYR A CA 1
ATOM 1030 C C . TYR A 1 132 ? 6.295 1.253 -22.804 1.00 59.78 132 TYR A C 1
ATOM 1032 O O . TYR A 1 132 ? 5.116 1.549 -22.594 1.00 59.78 132 TYR A O 1
ATOM 1040 N N . LEU A 1 133 ? 6.717 0.868 -24.013 1.00 50.28 133 LEU A N 1
ATOM 1041 C CA . LEU A 1 133 ? 5.780 0.627 -25.115 1.00 50.28 133 LEU A CA 1
ATOM 1042 C C . LEU A 1 133 ? 4.850 -0.525 -24.701 1.00 50.28 133 LEU A C 1
ATOM 1044 O O . LEU A 1 133 ? 5.322 -1.622 -24.413 1.00 50.28 133 LEU A O 1
ATOM 1048 N N . ALA A 1 134 ? 3.543 -0.242 -24.662 1.00 49.75 134 ALA A N 1
ATOM 1049 C CA . ALA A 1 134 ? 2.445 -1.084 -24.160 1.00 49.75 134 ALA A CA 1
ATOM 1050 C C . ALA A 1 134 ? 2.144 -1.052 -22.647 1.00 49.75 134 ALA A C 1
ATOM 1052 O O . ALA A 1 134 ? 1.162 -1.677 -22.245 1.00 49.75 134 ALA A O 1
ATOM 1053 N N . ALA A 1 135 ? 2.866 -0.288 -21.815 1.00 52.88 135 ALA A N 1
ATOM 1054 C CA . ALA A 1 135 ? 2.351 0.048 -20.484 1.00 52.88 135 ALA A CA 1
ATOM 1055 C C . ALA A 1 135 ? 1.466 1.293 -20.608 1.00 52.88 135 ALA A C 1
ATOM 1057 O O . ALA A 1 135 ? 1.971 2.383 -20.889 1.00 52.88 135 ALA A O 1
ATOM 1058 N N . PRO A 1 136 ? 0.142 1.174 -20.448 1.00 56.22 136 PRO A N 1
ATOM 1059 C CA . PRO A 1 136 ? -0.707 2.333 -20.595 1.00 56.22 136 PRO A CA 1
ATOM 1060 C C . PRO A 1 136 ? -0.514 3.236 -19.368 1.00 56.22 136 PRO A C 1
ATOM 1062 O O . PRO A 1 136 ? -0.473 2.760 -18.237 1.00 56.22 136 PRO A O 1
ATOM 1065 N N . GLN A 1 137 ? -0.446 4.553 -19.566 1.00 55.72 137 GLN A N 1
ATOM 1066 C CA . GLN A 1 137 ? -0.446 5.546 -18.474 1.00 55.72 137 GLN A CA 1
ATOM 1067 C C . GLN A 1 137 ? -1.677 5.390 -17.548 1.00 55.72 137 GLN A C 1
ATOM 1069 O O . GLN A 1 137 ? -1.685 5.810 -16.389 1.00 55.72 137 GLN A O 1
ATOM 1074 N N . THR A 1 138 ? -2.711 4.697 -18.034 1.00 56.81 138 THR A N 1
ATOM 1075 C CA . THR A 1 138 ? -3.886 4.274 -17.269 1.00 56.81 138 THR A CA 1
ATOM 1076 C C . THR A 1 138 ? -3.584 3.207 -16.213 1.00 56.81 138 THR A C 1
ATOM 1078 O O . THR A 1 138 ? -4.320 3.131 -15.237 1.00 56.81 138 THR A O 1
ATOM 1081 N N . ALA A 1 139 ? -2.514 2.413 -16.343 1.00 60.41 139 ALA A N 1
ATOM 1082 C CA . ALA A 1 139 ? -2.134 1.393 -15.362 1.00 60.41 139 ALA A CA 1
ATOM 1083 C C . ALA A 1 139 ? -1.682 2.016 -14.034 1.00 60.41 139 ALA A C 1
ATOM 1085 O O . ALA A 1 139 ? -2.021 1.508 -12.967 1.00 60.41 139 ALA A O 1
ATOM 1086 N N . VAL A 1 140 ? -0.978 3.152 -14.096 1.00 61.12 140 VAL A N 1
ATOM 1087 C CA . VAL A 1 140 ? -0.566 3.913 -12.907 1.00 61.12 140 VAL A CA 1
ATOM 1088 C C . VAL A 1 140 ? -1.800 4.462 -12.189 1.00 61.12 140 VAL A C 1
ATOM 1090 O O . VAL A 1 140 ? -1.988 4.218 -10.999 1.00 61.12 140 VAL A O 1
ATOM 1093 N N . HIS A 1 141 ? -2.713 5.100 -12.924 1.00 65.19 141 HIS A N 1
ATOM 1094 C CA . HIS A 1 141 ? -3.980 5.600 -12.380 1.00 65.19 141 HIS A CA 1
ATOM 1095 C C . HIS A 1 141 ? -4.855 4.474 -11.802 1.00 65.19 141 HIS A C 1
ATOM 1097 O O . HIS A 1 141 ? -5.406 4.609 -10.707 1.00 65.19 141 HIS A O 1
ATOM 1103 N N . ALA A 1 142 ? -4.934 3.333 -12.489 1.00 67.62 142 ALA A N 1
ATOM 1104 C CA . ALA A 1 142 ? -5.683 2.159 -12.047 1.00 67.62 142 ALA A CA 1
ATOM 1105 C C . ALA A 1 142 ? -5.090 1.491 -10.793 1.00 67.62 142 ALA A C 1
ATOM 1107 O O . ALA A 1 142 ? -5.819 0.818 -10.070 1.00 67.62 142 ALA A O 1
ATOM 1108 N N . LEU A 1 143 ? -3.801 1.685 -10.505 1.00 66.25 143 LEU A N 1
ATOM 1109 C CA . LEU A 1 143 ? -3.151 1.236 -9.269 1.00 66.25 143 LEU A CA 1
ATOM 1110 C C . LEU A 1 143 ? -3.343 2.220 -8.114 1.00 66.25 143 LEU A C 1
ATOM 1112 O O . LEU A 1 143 ? -3.533 1.817 -6.964 1.00 66.25 143 LEU A O 1
ATOM 1116 N N . VAL A 1 144 ? -3.294 3.514 -8.418 1.00 69.31 144 VAL A N 1
ATOM 1117 C CA . VAL A 1 144 ? -3.355 4.588 -7.425 1.00 69.31 144 VAL A CA 1
ATOM 1118 C C . VAL A 1 144 ? -4.771 4.774 -6.887 1.00 69.31 144 VAL A C 1
ATOM 1120 O O . VAL A 1 144 ? -4.962 4.799 -5.671 1.00 69.31 144 VAL A O 1
ATOM 1123 N N . ILE A 1 145 ? -5.776 4.862 -7.760 1.00 76.81 145 ILE A N 1
ATOM 1124 C CA . ILE A 1 145 ? -7.148 5.211 -7.360 1.00 76.81 145 ILE A CA 1
ATOM 1125 C C . ILE A 1 145 ? -7.728 4.199 -6.351 1.00 76.81 145 ILE A C 1
ATOM 1127 O O . ILE A 1 145 ? -8.163 4.626 -5.277 1.00 76.81 145 ILE A O 1
ATOM 1131 N N . PRO A 1 146 ? -7.686 2.870 -6.586 1.00 77.88 146 PRO A N 1
ATOM 1132 C CA . PRO A 1 146 ? -8.222 1.897 -5.632 1.00 77.88 146 PRO A CA 1
ATOM 1133 C C . PRO A 1 146 ? -7.472 1.902 -4.299 1.00 77.88 146 PRO A C 1
ATOM 1135 O O . PRO A 1 146 ? -8.083 1.720 -3.245 1.00 77.88 146 PRO A O 1
ATOM 1138 N N . ARG A 1 147 ? -6.158 2.165 -4.325 1.00 76.75 147 ARG A N 1
ATOM 1139 C CA . ARG A 1 147 ? -5.329 2.276 -3.118 1.00 76.75 147 ARG A CA 1
ATOM 1140 C C . ARG A 1 147 ? -5.753 3.461 -2.252 1.00 76.75 147 ARG A C 1
ATOM 1142 O O . ARG A 1 147 ? -5.866 3.317 -1.034 1.00 76.75 147 ARG A O 1
ATOM 1149 N N . ILE A 1 148 ? -6.000 4.620 -2.863 1.00 77.25 148 ILE A N 1
ATOM 1150 C CA . ILE A 1 148 ? -6.468 5.819 -2.155 1.00 77.25 148 ILE A CA 1
ATOM 1151 C C . ILE A 1 148 ? -7.864 5.590 -1.575 1.00 77.25 148 ILE A C 1
ATOM 1153 O O . ILE A 1 148 ? -8.087 5.878 -0.399 1.00 77.25 148 ILE A O 1
ATOM 1157 N N . ILE A 1 149 ? -8.775 5.002 -2.356 1.00 83.62 149 ILE A N 1
ATOM 1158 C CA . ILE A 1 149 ? -10.136 4.690 -1.901 1.00 83.62 149 ILE A CA 1
ATOM 1159 C C . ILE A 1 149 ? -10.087 3.746 -0.690 1.00 83.62 149 ILE A C 1
ATOM 1161 O O . ILE A 1 149 ? -10.688 4.043 0.341 1.00 83.62 149 ILE A O 1
ATOM 1165 N N . LEU A 1 150 ? -9.313 2.657 -0.762 1.00 83.31 150 LEU A N 1
ATOM 1166 C CA . LEU A 1 150 ? -9.132 1.728 0.360 1.00 83.31 150 LEU A CA 1
ATOM 1167 C C . LEU A 1 150 ? -8.583 2.430 1.608 1.00 83.31 150 LEU A C 1
ATOM 1169 O O . LEU A 1 150 ? -9.073 2.202 2.713 1.00 83.31 150 LEU A O 1
ATOM 1173 N N . SER A 1 151 ? -7.604 3.314 1.426 1.00 80.06 151 SER A N 1
ATOM 1174 C CA . SER A 1 151 ? -6.988 4.064 2.525 1.00 80.06 151 SER A CA 1
ATOM 1175 C C . SER A 1 151 ? -7.983 5.022 3.189 1.00 80.06 151 SER A C 1
ATOM 1177 O O . SER A 1 151 ? -8.026 5.116 4.415 1.00 80.06 151 SER A O 1
ATOM 1179 N N . PHE A 1 152 ? -8.826 5.689 2.396 1.00 84.81 152 PHE A N 1
ATOM 1180 C CA . PHE A 1 152 ? -9.890 6.554 2.900 1.00 84.81 152 PHE A CA 1
ATOM 1181 C C . PHE A 1 152 ? -10.912 5.772 3.732 1.00 84.81 152 PHE A C 1
ATOM 1183 O O . PHE A 1 152 ? -11.214 6.174 4.854 1.00 84.81 152 PHE A O 1
ATOM 1190 N N . PHE A 1 153 ? -11.393 4.628 3.234 1.00 85.69 153 PHE A N 1
ATOM 1191 C CA . PHE A 1 153 ? -12.330 3.783 3.983 1.00 85.69 153 PHE A CA 1
ATOM 1192 C C . PHE A 1 153 ? -11.719 3.246 5.282 1.00 85.69 153 PHE A C 1
ATOM 1194 O O . PHE A 1 153 ? -12.388 3.264 6.314 1.00 85.69 153 PHE A O 1
ATOM 1201 N N . LEU A 1 154 ? -10.450 2.820 5.269 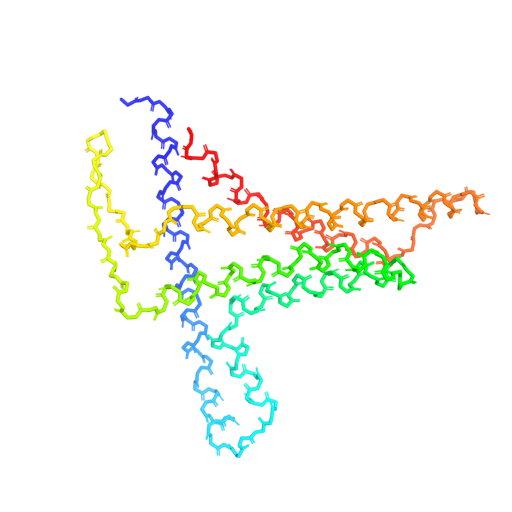1.00 82.81 154 LEU A N 1
ATOM 1202 C CA . LEU A 1 154 ? -9.748 2.377 6.480 1.00 82.81 154 LEU A CA 1
ATOM 1203 C C . LEU A 1 154 ? -9.652 3.496 7.527 1.00 82.81 154 LEU A C 1
ATOM 1205 O O . LEU A 1 154 ? -9.964 3.263 8.696 1.00 82.81 154 LEU A O 1
ATOM 1209 N N . CYS A 1 155 ? -9.279 4.711 7.113 1.00 82.56 155 CYS A N 1
ATOM 1210 C CA . CYS A 1 155 ? -9.253 5.877 7.998 1.00 82.56 155 CYS A CA 1
ATOM 1211 C C . CYS A 1 155 ? -10.649 6.227 8.524 1.00 82.56 155 CYS A C 1
ATOM 1213 O O . CYS A 1 155 ? -10.809 6.447 9.723 1.00 82.56 155 CYS A O 1
ATOM 1215 N N . ALA A 1 156 ? -11.663 6.244 7.657 1.00 85.62 156 ALA A N 1
ATOM 1216 C CA . ALA A 1 156 ? -13.036 6.549 8.044 1.00 85.62 156 ALA A CA 1
ATOM 1217 C C . ALA A 1 156 ? -13.557 5.554 9.090 1.00 85.62 156 ALA A C 1
ATOM 1219 O O . ALA A 1 156 ? -14.039 5.977 10.137 1.00 85.62 156 ALA A O 1
ATOM 1220 N N . PHE A 1 157 ? -13.390 4.246 8.868 1.00 83.94 157 PHE A N 1
ATOM 1221 C CA . PHE A 1 157 ? -13.802 3.228 9.839 1.00 83.94 157 PHE A CA 1
ATOM 1222 C C . PHE A 1 157 ? -13.034 3.329 11.162 1.00 83.94 157 PHE A C 1
ATOM 1224 O O . PHE A 1 157 ? -13.641 3.196 12.225 1.00 83.94 157 PHE A O 1
ATOM 1231 N N . ALA A 1 158 ? -11.726 3.606 11.122 1.00 83.06 158 ALA A N 1
ATOM 1232 C CA . ALA A 1 158 ? -10.935 3.807 12.335 1.00 83.06 158 ALA A CA 1
ATOM 1233 C C . ALA A 1 158 ? -11.417 5.026 13.146 1.00 83.06 158 ALA A C 1
ATOM 1235 O O . ALA A 1 158 ? -11.519 4.947 14.370 1.00 83.06 158 ALA A O 1
ATOM 1236 N N . ILE A 1 159 ? -11.751 6.134 12.475 1.00 83.38 159 ILE A N 1
ATOM 1237 C CA . ILE A 1 159 ? -12.255 7.357 13.117 1.00 83.38 159 ILE A CA 1
ATOM 1238 C C . ILE A 1 159 ? -13.668 7.149 13.666 1.00 83.38 159 ILE A C 1
ATOM 1240 O O . ILE A 1 159 ? -13.914 7.496 14.817 1.00 83.38 159 ILE A O 1
ATOM 1244 N N . VAL A 1 160 ? -14.581 6.563 12.885 1.00 86.25 160 VAL A N 1
ATOM 1245 C CA . VAL A 1 160 ? -15.962 6.291 13.324 1.00 86.25 160 VAL A CA 1
ATOM 1246 C C . VAL A 1 160 ? -15.951 5.448 14.593 1.00 86.25 160 VAL A C 1
ATOM 1248 O O . VAL A 1 160 ? -16.558 5.828 15.590 1.00 86.25 160 VAL A O 1
ATOM 1251 N N . ARG A 1 161 ? -15.171 4.362 14.609 1.00 82.94 161 ARG A N 1
ATOM 1252 C CA . ARG A 1 161 ? -15.075 3.499 15.789 1.00 82.94 161 ARG A CA 1
ATOM 1253 C C . ARG A 1 161 ? -14.423 4.199 16.982 1.00 82.94 161 ARG A C 1
ATOM 1255 O O . ARG A 1 161 ? -14.835 3.960 18.114 1.00 82.94 161 ARG A O 1
ATOM 1262 N N . PHE A 1 162 ? -13.436 5.067 16.750 1.00 81.38 162 PHE A N 1
ATOM 1263 C CA . PHE A 1 162 ? -12.844 5.886 17.809 1.00 81.38 162 PHE A CA 1
ATOM 1264 C C . PHE A 1 162 ? -13.873 6.837 18.433 1.00 81.38 162 PHE A C 1
ATOM 1266 O O . PHE A 1 162 ? -13.951 6.931 19.658 1.00 81.38 162 PHE A O 1
ATOM 1273 N N . ILE A 1 163 ? -14.680 7.502 17.601 1.00 83.88 163 ILE A N 1
ATOM 1274 C CA . ILE A 1 163 ? -15.731 8.420 18.050 1.00 83.88 163 ILE A CA 1
ATOM 1275 C C . ILE A 1 163 ? -16.787 7.654 18.844 1.00 83.88 163 ILE A C 1
ATOM 1277 O O . ILE A 1 163 ? -17.022 8.014 19.997 1.00 83.88 163 ILE A O 1
ATOM 1281 N N . ASP A 1 164 ? -17.345 6.578 18.283 1.00 83.44 164 ASP A N 1
ATOM 1282 C CA . ASP A 1 164 ? -18.368 5.757 18.943 1.00 83.44 164 ASP A CA 1
ATOM 1283 C C . ASP A 1 164 ? -17.883 5.270 20.309 1.00 83.44 164 ASP A C 1
ATOM 1285 O O . ASP A 1 164 ? -18.542 5.485 21.325 1.00 83.44 164 ASP A O 1
ATOM 1289 N N . HIS A 1 165 ? -16.672 4.710 20.363 1.00 79.75 165 HIS A N 1
ATOM 1290 C CA . HIS A 1 165 ? -16.118 4.211 21.613 1.00 79.75 165 HIS A CA 1
ATOM 1291 C C . HIS A 1 165 ? -15.869 5.332 22.630 1.00 79.75 165 HIS A C 1
ATOM 1293 O O . HIS A 1 165 ? -16.117 5.154 23.824 1.00 79.75 165 HIS A O 1
ATOM 1299 N N . SER A 1 166 ? -15.398 6.499 22.184 1.00 75.94 166 SER A N 1
ATOM 1300 C CA . SER A 1 166 ? -15.187 7.650 23.069 1.00 75.94 166 SER A CA 1
ATOM 1301 C C . SER A 1 166 ? -16.502 8.199 23.630 1.00 75.94 166 SER A C 1
ATOM 1303 O O . SER A 1 166 ? -16.557 8.550 24.810 1.00 75.94 166 SER A O 1
ATOM 1305 N N . LEU A 1 167 ? -17.568 8.213 22.823 1.00 82.38 167 LEU A N 1
ATOM 1306 C CA . LEU A 1 167 ? -18.895 8.679 23.217 1.00 82.38 167 LEU A CA 1
ATOM 1307 C C . LEU A 1 167 ? -19.558 7.707 24.192 1.00 82.38 167 LEU A C 1
ATOM 1309 O O . LEU A 1 167 ? -20.061 8.145 25.227 1.00 82.38 167 LEU A O 1
ATOM 1313 N N . GLU A 1 168 ? -19.503 6.403 23.917 1.00 82.50 168 GLU A N 1
ATOM 1314 C CA . GLU A 1 168 ? -19.999 5.369 24.832 1.00 82.50 168 GLU A CA 1
ATOM 1315 C C . GLU A 1 168 ? -19.261 5.431 26.171 1.00 82.50 168 GLU A C 1
ATOM 1317 O O . GLU A 1 168 ? -19.893 5.499 27.228 1.00 82.50 168 GLU A O 1
ATOM 1322 N N . THR A 1 16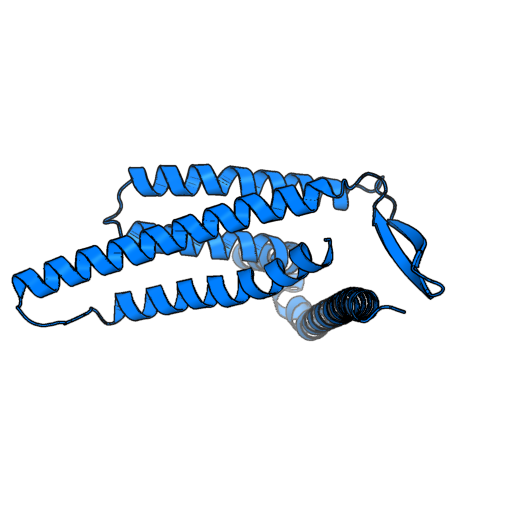9 ? -17.930 5.518 26.139 1.00 71.12 169 THR A N 1
ATOM 1323 C CA . THR A 1 169 ? -17.105 5.587 27.353 1.00 71.12 169 THR A CA 1
ATOM 1324 C C . THR A 1 169 ? -17.383 6.863 28.151 1.00 71.12 169 THR A C 1
ATOM 1326 O O . THR A 1 169 ? -17.525 6.810 29.373 1.00 71.12 169 THR A O 1
ATOM 1329 N N . HIS A 1 170 ? -17.540 8.005 27.477 1.00 77.44 170 HIS A N 1
ATOM 1330 C CA . HIS A 1 170 ? -17.909 9.261 28.127 1.00 77.44 170 HIS A CA 1
ATOM 1331 C C . HIS A 1 170 ? -19.319 9.206 28.727 1.00 77.44 170 HIS A C 1
ATOM 1333 O O . HIS A 1 170 ? -19.527 9.683 29.839 1.00 77.44 170 HIS A O 1
ATOM 1339 N N . SER A 1 171 ? -20.283 8.603 28.029 1.00 79.19 171 SER A N 1
ATOM 1340 C CA . SER A 1 171 ? -21.654 8.459 28.531 1.00 79.19 171 SER A CA 1
ATOM 1341 C C . SER A 1 171 ? -21.746 7.533 29.751 1.00 79.19 171 SER A C 1
ATOM 1343 O O . SER A 1 171 ? -22.551 7.785 30.644 1.00 79.19 171 SER A O 1
ATOM 1345 N N . ALA A 1 172 ? -20.890 6.507 29.823 1.00 79.56 172 ALA A N 1
ATOM 1346 C CA . ALA A 1 172 ? -20.869 5.538 30.915 1.00 79.56 172 ALA A CA 1
ATOM 1347 C C . ALA A 1 172 ? -20.095 6.026 32.153 1.00 79.56 172 ALA A C 1
ATOM 1349 O O . ALA A 1 172 ? -20.479 5.709 33.277 1.00 79.56 172 ALA A O 1
ATOM 1350 N N . LEU A 1 173 ? -19.001 6.776 31.967 1.00 75.31 173 LEU A N 1
ATOM 1351 C CA . LEU A 1 173 ? -18.081 7.161 33.051 1.00 75.31 173 LEU A CA 1
ATOM 1352 C C . LEU A 1 173 ? -18.062 8.668 33.355 1.00 75.31 173 LEU A C 1
ATOM 1354 O O . LEU A 1 173 ? -17.446 9.078 34.337 1.00 75.31 173 LEU A O 1
ATOM 1358 N N . GLY A 1 174 ? -18.681 9.512 32.523 1.00 72.19 174 GLY A N 1
ATOM 1359 C CA . GLY A 1 174 ? -18.643 10.977 32.654 1.00 72.19 174 GLY A CA 1
ATOM 1360 C C . GLY A 1 174 ? -17.245 11.594 32.495 1.00 72.19 174 GLY A C 1
ATOM 1361 O O . GLY A 1 174 ? -17.067 12.789 32.723 1.00 72.19 174 GLY A O 1
ATOM 1362 N N . GLN A 1 175 ? -16.239 10.793 32.130 1.00 68.81 175 GLN A N 1
ATOM 1363 C CA . GLN A 1 175 ? -14.842 11.193 31.979 1.00 68.81 175 GLN A CA 1
ATOM 1364 C C . GLN A 1 175 ? -14.308 10.738 30.619 1.00 68.81 175 GLN A C 1
ATOM 1366 O O . GLN A 1 175 ? -14.568 9.622 30.171 1.00 68.81 175 GLN A O 1
ATOM 1371 N N . TRP A 1 176 ? -13.517 11.596 29.972 1.00 62.47 176 TRP A N 1
ATOM 1372 C CA . TRP A 1 176 ? -12.792 11.264 28.744 1.00 62.47 176 TRP A CA 1
ATOM 1373 C C . TRP A 1 176 ? -11.608 10.337 29.057 1.00 62.47 176 TRP A C 1
ATOM 1375 O O . TRP A 1 176 ? -10.468 10.780 29.186 1.00 62.47 176 TRP A O 1
ATOM 1385 N N . GLN A 1 177 ? -11.866 9.037 29.198 1.00 64.12 177 GLN A N 1
ATOM 1386 C CA . GLN A 1 177 ? -10.824 8.013 29.304 1.00 64.12 177 GLN A CA 1
ATOM 1387 C C . GLN A 1 177 ? -10.746 7.223 27.996 1.00 64.12 177 GLN A C 1
ATOM 1389 O O . GLN A 1 177 ? -11.457 6.247 27.796 1.00 64.12 177 GLN A O 1
ATOM 1394 N N . SER A 1 178 ? -9.874 7.646 27.081 1.00 61.50 178 SER A N 1
ATOM 1395 C CA . SER A 1 178 ? -9.594 6.869 25.871 1.00 61.50 178 SER A CA 1
ATOM 1396 C C . SER A 1 178 ? -8.587 5.762 26.179 1.00 61.50 178 SER A C 1
ATOM 1398 O O . SER A 1 178 ? -7.506 6.025 26.710 1.00 61.50 178 SER A O 1
ATOM 1400 N N . ASN A 1 179 ? -8.896 4.523 25.790 1.00 66.62 179 ASN A N 1
ATOM 1401 C CA . ASN A 1 179 ? -7.987 3.395 25.965 1.00 66.62 179 ASN A CA 1
ATOM 1402 C C . ASN A 1 179 ? -6.691 3.618 25.156 1.00 66.62 179 ASN A C 1
ATOM 1404 O O . ASN A 1 179 ? -6.727 3.884 23.950 1.00 66.62 179 ASN A O 1
ATOM 1408 N N . ARG A 1 180 ? -5.530 3.517 25.819 1.00 67.88 180 ARG A N 1
ATOM 1409 C CA . ARG A 1 180 ? -4.210 3.875 25.259 1.00 67.88 180 ARG A CA 1
ATOM 1410 C C . ARG A 1 180 ? -3.866 3.078 23.994 1.00 67.88 180 ARG A C 1
ATOM 1412 O O . ARG A 1 180 ? -3.178 3.591 23.116 1.00 67.88 180 ARG A O 1
ATOM 1419 N N . TYR A 1 181 ? -4.388 1.856 23.884 1.00 64.00 181 TYR A N 1
ATOM 1420 C CA . TYR A 1 181 ? -4.234 0.992 22.712 1.00 64.00 181 TYR A CA 1
ATOM 1421 C C . TYR A 1 181 ? -4.924 1.544 21.459 1.00 64.00 181 TYR A C 1
ATOM 1423 O O . TYR A 1 181 ? -4.363 1.460 20.371 1.00 64.00 181 TYR A O 1
ATOM 1431 N N . ILE A 1 182 ? -6.102 2.158 21.605 1.00 65.62 182 ILE A N 1
ATOM 1432 C CA . ILE A 1 182 ? -6.882 2.677 20.473 1.00 65.62 182 ILE A CA 1
ATOM 1433 C C . ILE A 1 182 ? -6.223 3.949 19.921 1.00 65.62 182 ILE A C 1
ATOM 1435 O O . ILE A 1 182 ? -6.069 4.089 18.710 1.00 65.62 182 ILE A O 1
ATOM 1439 N N . VAL A 1 183 ? -5.726 4.828 20.799 1.00 69.00 183 VAL A N 1
ATOM 1440 C CA . VAL A 1 183 ? -4.969 6.034 20.406 1.00 69.00 183 VAL A CA 1
ATOM 1441 C C . VAL A 1 183 ? -3.685 5.672 19.656 1.00 69.00 183 VAL A C 1
ATOM 1443 O O . VAL A 1 183 ? -3.370 6.283 18.633 1.00 69.00 183 VAL A O 1
ATOM 1446 N N . LEU A 1 184 ? -2.952 4.662 20.139 1.00 72.94 184 LEU A N 1
ATOM 1447 C CA . LEU A 1 184 ? -1.733 4.185 19.484 1.00 72.94 184 LEU A CA 1
ATOM 1448 C C . LEU A 1 184 ? -2.029 3.667 18.064 1.00 72.94 184 LEU A C 1
ATOM 1450 O O . LEU A 1 184 ? -1.313 4.004 17.124 1.00 72.94 184 LEU A O 1
ATOM 1454 N N . LEU A 1 185 ? -3.119 2.911 17.897 1.00 66.06 185 LEU A N 1
ATOM 1455 C CA . LEU A 1 185 ? -3.521 2.339 16.609 1.00 66.06 185 LEU A CA 1
ATOM 1456 C C . LEU A 1 185 ? -3.972 3.396 15.589 1.00 66.06 185 LEU A C 1
ATOM 1458 O O . LEU A 1 185 ? -3.631 3.309 14.405 1.00 66.06 185 LEU A O 1
ATOM 1462 N N . VAL A 1 186 ? -4.736 4.398 16.040 1.00 68.00 186 VAL A N 1
ATOM 1463 C CA . VAL A 1 186 ? -5.179 5.516 15.191 1.00 68.00 186 VAL A CA 1
ATOM 1464 C C . VAL A 1 186 ? -3.969 6.314 14.715 1.00 68.00 186 VAL A C 1
ATOM 1466 O O . VAL A 1 186 ? -3.875 6.633 13.532 1.00 68.00 186 VAL A O 1
ATOM 1469 N N . ARG A 1 187 ? -2.988 6.557 15.592 1.00 74.69 187 ARG A N 1
ATOM 1470 C CA . ARG A 1 187 ? -1.748 7.253 15.231 1.00 74.69 187 ARG A CA 1
ATOM 1471 C C . ARG A 1 187 ? -0.973 6.528 14.129 1.00 74.69 187 ARG A C 1
ATOM 1473 O O . ARG A 1 187 ? -0.539 7.183 13.189 1.00 74.69 187 ARG A O 1
ATOM 1480 N N . GLU A 1 188 ? -0.810 5.207 14.214 1.00 68.25 188 GLU A N 1
ATOM 1481 C CA . GLU A 1 188 ? -0.104 4.438 13.175 1.00 68.25 188 GLU A CA 1
ATOM 1482 C C . GLU A 1 188 ? -0.846 4.464 11.831 1.00 68.25 188 GLU A C 1
ATOM 1484 O O . GLU A 1 188 ? -0.218 4.605 10.784 1.00 68.25 188 GLU A O 1
ATOM 1489 N N . SER A 1 189 ? -2.179 4.416 11.860 1.00 66.81 189 SER A N 1
ATOM 1490 C CA . SER A 1 189 ? -3.022 4.464 10.657 1.00 66.81 189 SER A CA 1
ATOM 1491 C C . SER A 1 189 ? -2.992 5.834 9.974 1.00 66.81 189 SER A C 1
ATOM 1493 O O . SER A 1 189 ? -2.856 5.930 8.755 1.00 66.81 189 SER A O 1
ATOM 1495 N N . VAL A 1 190 ? -3.046 6.902 10.772 1.00 68.06 190 VAL A N 1
ATOM 1496 C CA . VAL A 1 190 ? -2.961 8.290 10.302 1.00 68.06 190 VAL A CA 1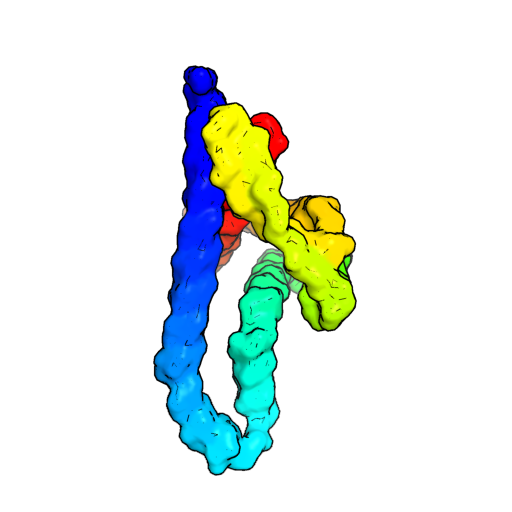
ATOM 1497 C C . VAL A 1 190 ? -1.561 8.606 9.779 1.00 68.06 190 VAL A C 1
ATOM 1499 O O . VAL A 1 190 ? -1.439 9.241 8.737 1.00 68.06 190 VAL A O 1
ATOM 1502 N N . LEU A 1 191 ? -0.500 8.129 10.436 1.00 69.25 191 LEU A N 1
ATOM 1503 C CA . LEU A 1 191 ? 0.869 8.291 9.936 1.00 69.25 191 LEU A CA 1
ATOM 1504 C C . LEU A 1 191 ? 1.065 7.580 8.594 1.00 69.25 191 LEU A C 1
ATOM 1506 O O . LEU A 1 191 ? 1.660 8.161 7.690 1.00 69.25 191 LEU A O 1
ATOM 1510 N N . TYR A 1 192 ? 0.523 6.370 8.435 1.00 65.12 192 TYR A N 1
ATOM 1511 C CA . TYR A 1 192 ? 0.585 5.647 7.164 1.00 65.12 192 TYR A CA 1
ATOM 1512 C C . TYR A 1 192 ? -0.173 6.387 6.051 1.00 65.12 192 TYR A C 1
ATOM 1514 O O . TYR A 1 192 ? 0.328 6.504 4.934 1.00 65.12 192 TYR A O 1
ATOM 1522 N N . PHE A 1 193 ? -1.341 6.955 6.366 1.00 66.31 193 PHE A N 1
ATOM 1523 C CA . PHE A 1 193 ? -2.106 7.798 5.446 1.00 66.31 193 PHE A CA 1
ATOM 1524 C C . PHE A 1 193 ? -1.332 9.068 5.050 1.00 66.31 193 PHE A C 1
ATOM 1526 O O . PHE A 1 193 ? -1.180 9.344 3.866 1.00 66.31 193 PHE A O 1
ATOM 1533 N N . ILE A 1 194 ? -0.770 9.800 6.016 1.00 67.19 194 ILE A N 1
ATOM 1534 C CA . ILE A 1 194 ? 0.012 11.029 5.791 1.00 67.19 194 ILE A CA 1
ATOM 1535 C C . ILE A 1 194 ? 1.242 10.744 4.919 1.00 67.19 194 ILE A C 1
ATOM 1537 O O . ILE A 1 194 ? 1.464 11.428 3.922 1.00 67.19 194 ILE A O 1
ATOM 1541 N N . VAL A 1 195 ? 2.016 9.709 5.252 1.00 64.81 195 VAL A N 1
ATOM 1542 C CA . VAL A 1 195 ? 3.237 9.345 4.516 1.00 64.81 195 VAL A CA 1
ATOM 1543 C C . VAL A 1 195 ? 2.916 8.802 3.119 1.00 64.81 195 VAL A C 1
ATOM 1545 O O . VAL A 1 195 ? 3.691 9.017 2.194 1.00 64.81 195 VAL A O 1
ATOM 1548 N N . SER A 1 196 ? 1.777 8.128 2.934 1.00 60.59 196 SER A N 1
ATOM 1549 C CA . SER A 1 196 ? 1.412 7.515 1.650 1.00 60.59 196 SER A CA 1
ATOM 1550 C C . SER A 1 196 ? 0.634 8.432 0.699 1.00 60.59 196 SER A C 1
ATOM 1552 O O . SER A 1 196 ? 0.684 8.191 -0.506 1.00 60.59 196 SER A O 1
ATOM 1554 N N . VAL A 1 197 ? -0.130 9.408 1.200 1.00 59.78 197 VAL A N 1
ATOM 1555 C CA . VAL A 1 197 ? -1.041 10.243 0.390 1.00 59.78 197 VAL A CA 1
ATOM 1556 C C . VAL A 1 197 ? -0.399 11.576 0.001 1.00 59.78 197 VAL A C 1
ATOM 1558 O O . VAL A 1 197 ? -0.553 12.008 -1.139 1.00 59.78 197 VAL A O 1
ATOM 1561 N N . ILE A 1 198 ? 0.386 12.196 0.891 1.00 56.41 198 ILE A N 1
ATOM 1562 C CA . ILE A 1 198 ? 0.998 13.516 0.647 1.00 56.41 198 ILE A CA 1
ATOM 1563 C C . ILE A 1 198 ? 1.976 13.522 -0.543 1.00 56.41 198 ILE A C 1
ATOM 1565 O O . ILE A 1 198 ? 1.878 14.434 -1.363 1.00 56.41 198 ILE A O 1
ATOM 1569 N N . PRO A 1 199 ? 2.863 12.523 -0.722 1.00 55.25 199 PRO A N 1
ATOM 1570 C CA . PRO A 1 199 ? 3.753 12.494 -1.889 1.00 55.25 199 PRO A CA 1
ATOM 1571 C C . PRO A 1 199 ? 2.993 12.300 -3.211 1.00 55.25 199 PRO A C 1
ATOM 1573 O O . PRO A 1 199 ? 3.425 12.749 -4.267 1.00 55.25 199 PRO A O 1
ATOM 1576 N N . LEU A 1 200 ? 1.837 11.639 -3.145 1.00 52.47 200 LEU A N 1
ATOM 1577 C CA . LEU A 1 200 ? 1.097 11.134 -4.298 1.00 52.47 200 LEU A CA 1
ATOM 1578 C C . LEU A 1 200 ? 0.109 12.172 -4.852 1.00 52.47 200 LEU A C 1
ATOM 1580 O O . LEU A 1 200 ? -0.109 12.250 -6.059 1.00 52.47 200 LEU A O 1
ATOM 1584 N N . GLN A 1 201 ? -0.425 13.028 -3.979 1.00 50.28 201 GLN A N 1
ATOM 1585 C CA . GLN A 1 201 ? -1.201 14.202 -4.376 1.00 50.28 201 GLN A CA 1
ATOM 1586 C C . GLN A 1 201 ? -0.338 15.212 -5.136 1.00 50.28 201 GLN A C 1
ATOM 1588 O O . GLN A 1 201 ? -0.807 15.766 -6.121 1.00 50.28 201 GLN A O 1
ATOM 1593 N N . PHE A 1 202 ? 0.928 15.375 -4.730 1.00 43.53 202 PHE A N 1
ATOM 1594 C CA . PHE A 1 202 ? 1.888 16.253 -5.403 1.00 43.53 202 PHE A CA 1
ATOM 1595 C C . PHE A 1 202 ? 2.173 15.798 -6.843 1.00 43.53 202 PHE A C 1
ATOM 1597 O O . PHE A 1 202 ? 2.210 16.636 -7.737 1.00 43.53 202 PHE A O 1
ATOM 1604 N N . SER A 1 203 ? 2.274 14.479 -7.069 1.00 47.16 203 SER A N 1
ATOM 1605 C CA . SER A 1 203 ? 2.481 13.890 -8.404 1.00 47.16 203 SER A CA 1
ATOM 1606 C C . SER A 1 203 ? 1.261 14.031 -9.330 1.00 47.16 203 SER A C 1
ATOM 1608 O O . SER A 1 203 ? 1.423 14.260 -10.518 1.00 47.16 203 SER A O 1
ATOM 1610 N N . LEU A 1 204 ? 0.029 13.934 -8.806 1.00 44.38 204 LEU A N 1
ATOM 1611 C CA . LEU A 1 204 ? -1.194 14.097 -9.614 1.00 44.38 204 LEU A CA 1
ATOM 1612 C C . LEU A 1 204 ? -1.527 15.563 -9.925 1.00 44.38 204 LEU A C 1
ATOM 1614 O O . LEU A 1 204 ? -2.149 15.846 -10.944 1.00 44.38 204 LEU A O 1
ATOM 1618 N N . THR A 1 205 ? -1.140 16.503 -9.057 1.00 41.03 205 THR A N 1
ATOM 1619 C CA . THR A 1 205 ? -1.292 17.943 -9.329 1.00 41.03 205 THR A CA 1
ATOM 1620 C C . THR A 1 205 ? -0.204 18.511 -10.234 1.00 41.03 205 THR A C 1
ATOM 1622 O O . THR A 1 205 ? -0.385 19.613 -10.727 1.00 41.03 205 THR A O 1
ATOM 1625 N N . SER A 1 206 ? 0.911 17.802 -10.445 1.00 40.97 206 SER A N 1
ATOM 1626 C CA . SER A 1 206 ? 1.951 18.211 -11.401 1.00 40.97 206 SER A CA 1
ATOM 1627 C C . SER A 1 206 ? 1.672 17.782 -12.846 1.00 40.97 206 SER A C 1
ATOM 1629 O O . SER A 1 206 ? 2.409 18.192 -13.734 1.00 40.97 206 SER A O 1
ATOM 1631 N N . ASP A 1 207 ? 0.632 16.971 -13.075 1.00 44.75 207 ASP A N 1
ATOM 1632 C CA . ASP A 1 207 ? 0.162 16.554 -14.406 1.00 44.75 207 ASP A CA 1
ATOM 1633 C C . ASP A 1 207 ? -0.969 17.462 -14.963 1.00 44.75 207 ASP A C 1
ATOM 1635 O O . ASP A 1 207 ? -1.512 17.171 -16.032 1.00 44.75 207 ASP A O 1
ATOM 1639 N N . PHE A 1 208 ? -1.339 18.549 -14.261 1.00 37.44 208 PHE A N 1
ATOM 1640 C CA . PHE A 1 208 ? -2.366 19.528 -14.665 1.00 37.44 208 PHE A CA 1
ATOM 1641 C C . PHE A 1 208 ? -1.837 20.959 -14.759 1.00 37.44 208 PHE A C 1
ATOM 1643 O O . PHE A 1 208 ? -1.155 21.393 -13.805 1.00 37.44 208 PHE A O 1
#

InterPro domains:
  IPR045340 Domain of unknown function DUF6533 [PF20151] (17-61)

Foldseek 3Di:
DDPLLVVLVVLVVVVVVVVVVVVVVLVVVCVVCVVVCCVPAVVDPHDPVSVVVCCCSVVVPVVVVLVVLVVLLVVLCVLVVVDVVSSVVLVVLSVQLVVLVVVLVVVVPPPPWDWDWDFDDDPNDTDTDTDTVPNDPVSVVSNPPSVLVSLVSSLVSLVVSQVVVQVVCCVVPVDRDRDPVSVVSNVVSVVCCCVPPVSVVSVVVSVD

Sequence (208 aa):
MSSSTLSELAGVQLDNYTSVMVATAIVYDYIITFPQEIDVIWNRPWSSMSAMFLVVRYLGLPVGVIFALFIMILRVYAMYDLSKVVLGILLTLYIPFVIVLFVVTGIYNNPDTRLSVADTDIVDVKICTASYLAAPQTAVHALVIPRIILSFFLCAFAIVRFIDHSLETHSALGQWQSNRYIVLLVRESVLYFIVSVIPLQFSLTSDF

Secondary structure (DSSP, 8-state):
--HHHHHHHHHHHHHHHHHHHHHHHHHHHHHHHHHHHIIIIISSPPPHHHHHHHHHHHSHHHHHHHHHHHHHHHHHHHHTTT-HHHHHHHHHHHHHHHHHHHHHHHHHT-TTPEEEEEEEEETTEEEEEEEEET--HHHHHHHHHHHHHHHHHHHHHHHHHHHHHHHHHHHHHSS----HHHHHHHHHHHHHHHHHHHHHHHHHHTT-